Protein AF-A0A2D5CLH0-F1 (afdb_monomer)

Structure (mmCIF, N/CA/C/O backbone):
data_AF-A0A2D5CLH0-F1
#
_entry.id   AF-A0A2D5CLH0-F1
#
loop_
_atom_site.group_PDB
_atom_site.id
_atom_site.type_symbol
_atom_site.label_atom_id
_atom_site.label_alt_id
_atom_site.label_comp_id
_atom_site.label_asym_id
_atom_site.label_entity_id
_atom_site.label_seq_id
_atom_site.pdbx_PDB_ins_code
_atom_site.Cartn_x
_atom_site.Cartn_y
_atom_site.Cartn_z
_atom_site.occupancy
_atom_site.B_iso_or_equiv
_atom_site.auth_seq_id
_atom_site.auth_comp_id
_atom_site.auth_asym_id
_atom_site.auth_atom_id
_atom_site.pdbx_PDB_model_num
ATOM 1 N N . MET A 1 1 ? 5.815 7.788 -60.902 1.00 53.62 1 MET A N 1
ATOM 2 C CA . MET A 1 1 ? 6.935 8.155 -61.792 1.00 53.62 1 MET A CA 1
ATOM 3 C C . MET A 1 1 ? 7.647 9.346 -61.184 1.00 53.62 1 MET A C 1
ATOM 5 O O . MET A 1 1 ? 7.091 10.442 -61.167 1.00 53.62 1 MET A O 1
ATOM 9 N N . GLY A 1 2 ? 8.780 9.084 -60.535 1.00 70.06 2 GLY A N 1
ATOM 10 C CA . GLY A 1 2 ? 9.474 10.037 -59.667 1.00 70.06 2 GLY A CA 1
ATOM 11 C C . GLY A 1 2 ? 10.148 11.169 -60.444 1.00 70.06 2 GLY A C 1
ATOM 12 O O . GLY A 1 2 ? 10.429 11.049 -61.634 1.00 70.06 2 GLY A O 1
ATOM 13 N N . VAL A 1 3 ? 10.444 12.272 -59.755 1.00 68.31 3 VAL A N 1
ATOM 14 C CA . VAL A 1 3 ? 11.124 13.469 -60.297 1.00 68.31 3 VAL A CA 1
ATOM 15 C C . VAL A 1 3 ? 12.431 13.115 -61.037 1.00 68.31 3 VAL A C 1
ATOM 17 O O . VAL A 1 3 ? 12.795 13.771 -62.011 1.00 68.31 3 VAL A O 1
ATOM 20 N N . ILE A 1 4 ? 13.082 12.019 -60.638 1.00 69.50 4 ILE A N 1
ATOM 21 C CA . ILE A 1 4 ? 14.320 11.491 -61.227 1.00 69.50 4 ILE A CA 1
ATOM 22 C C . ILE A 1 4 ? 14.095 10.928 -62.645 1.00 69.50 4 ILE A C 1
ATOM 24 O O . ILE A 1 4 ? 14.881 11.214 -63.546 1.00 69.50 4 ILE A O 1
ATOM 28 N N . GLU A 1 5 ? 12.997 10.205 -62.895 1.00 72.25 5 GLU A N 1
ATOM 29 C CA . GLU A 1 5 ? 12.686 9.670 -64.234 1.00 72.25 5 GLU A CA 1
ATOM 30 C C . GLU A 1 5 ? 12.397 10.783 -65.244 1.00 72.25 5 GLU A C 1
ATOM 32 O O . GLU A 1 5 ? 12.840 10.712 -66.391 1.00 72.25 5 GLU A O 1
ATOM 37 N N . ARG A 1 6 ? 11.716 11.858 -64.817 1.00 74.44 6 ARG A N 1
ATOM 38 C CA . ARG A 1 6 ? 11.482 13.035 -65.673 1.00 74.44 6 ARG A CA 1
ATOM 39 C C . ARG A 1 6 ? 12.779 13.751 -66.042 1.00 74.44 6 ARG A C 1
ATOM 41 O O . ARG A 1 6 ? 12.891 14.241 -67.162 1.00 74.44 6 ARG A O 1
ATOM 48 N N . PHE A 1 7 ? 13.758 13.784 -65.140 1.00 78.38 7 PHE A N 1
ATOM 49 C CA . PHE A 1 7 ? 15.048 14.423 -65.395 1.00 78.38 7 PHE A CA 1
ATOM 50 C C . PHE A 1 7 ? 15.901 13.623 -66.391 1.00 78.38 7 PHE A C 1
ATOM 52 O O . PHE A 1 7 ? 16.530 14.202 -67.277 1.00 78.38 7 PHE A O 1
ATOM 59 N N . ILE A 1 8 ? 15.868 12.289 -66.301 1.00 77.25 8 ILE A N 1
ATOM 60 C CA . ILE A 1 8 ? 16.555 11.401 -67.250 1.00 77.25 8 ILE A CA 1
ATOM 61 C C . ILE A 1 8 ? 15.923 11.520 -68.640 1.00 77.25 8 ILE A C 1
ATOM 63 O O . ILE A 1 8 ? 16.643 11.711 -69.621 1.00 77.25 8 ILE A O 1
ATOM 67 N N . LEU A 1 9 ? 14.589 11.503 -68.731 1.00 76.31 9 LEU A N 1
ATOM 68 C CA . LEU A 1 9 ? 13.887 11.641 -70.008 1.00 76.31 9 LEU A CA 1
ATOM 69 C C . LEU A 1 9 ? 14.153 13.011 -70.659 1.00 76.31 9 LEU A C 1
ATOM 71 O O . LEU A 1 9 ? 14.419 13.082 -71.857 1.00 76.31 9 LEU A O 1
ATOM 75 N N . PHE A 1 10 ? 14.174 14.092 -69.870 1.00 78.25 10 PHE A N 1
ATOM 76 C CA . PHE A 1 10 ? 14.499 15.434 -70.362 1.00 78.25 10 PHE A CA 1
ATOM 77 C C . PHE A 1 10 ? 15.944 15.530 -70.870 1.00 78.25 10 PHE A C 1
ATOM 79 O O . PHE A 1 10 ? 16.191 16.115 -71.923 1.00 78.25 10 PHE A O 1
ATOM 86 N N . LYS A 1 11 ? 16.899 14.897 -70.178 1.00 77.38 11 LYS A N 1
ATOM 87 C CA . LYS A 1 11 ? 18.310 14.875 -70.587 1.00 77.38 11 LYS A CA 1
ATOM 88 C C . LYS A 1 11 ? 18.525 14.082 -71.881 1.00 77.38 11 LYS A C 1
ATOM 90 O O . LYS A 1 11 ? 19.329 14.499 -72.709 1.00 77.38 11 LYS A O 1
ATOM 95 N N . VAL A 1 12 ? 17.786 12.987 -72.085 1.00 77.25 12 VAL A N 1
ATOM 96 C CA . VAL A 1 12 ? 17.824 12.194 -73.329 1.00 77.25 12 VAL A CA 1
ATOM 97 C C . VAL A 1 12 ? 17.207 12.969 -74.496 1.00 77.25 12 VAL A C 1
ATOM 99 O O . VAL A 1 12 ? 17.811 13.033 -75.564 1.00 77.25 12 VAL A O 1
ATOM 102 N N . ILE A 1 13 ? 16.060 13.624 -74.287 1.00 77.38 13 ILE A N 1
ATOM 103 C CA . ILE A 1 13 ? 15.401 14.444 -75.317 1.00 77.38 13 ILE A CA 1
ATOM 104 C C . ILE A 1 13 ? 16.272 15.652 -75.696 1.00 77.38 13 ILE A C 1
ATOM 106 O O . ILE A 1 13 ? 16.441 15.938 -76.880 1.00 77.38 13 ILE A O 1
ATOM 110 N N . TYR A 1 14 ? 16.890 16.319 -74.717 1.00 72.94 14 TYR A N 1
ATOM 111 C CA . TYR A 1 14 ? 17.793 17.447 -74.955 1.00 72.94 14 TYR A CA 1
ATOM 112 C C . TYR A 1 14 ? 19.042 17.036 -75.751 1.00 72.94 14 TYR A C 1
ATOM 114 O O . TYR A 1 14 ? 19.443 17.735 -76.676 1.00 72.94 14 TYR A O 1
ATOM 122 N N . ASN A 1 15 ? 19.627 15.870 -75.455 1.00 66.19 15 ASN A N 1
ATOM 123 C CA . ASN A 1 15 ? 20.801 15.372 -76.180 1.00 66.19 15 ASN A CA 1
ATOM 124 C C . ASN A 1 15 ? 20.456 14.939 -77.620 1.00 66.19 15 ASN A C 1
ATOM 126 O O . ASN A 1 15 ? 21.248 15.134 -78.539 1.00 66.19 15 ASN A O 1
ATOM 130 N N . LEU A 1 16 ? 19.240 14.423 -77.840 1.00 64.56 16 LEU A N 1
ATOM 131 C CA . LEU A 1 16 ? 18.753 14.071 -79.176 1.00 64.56 16 LEU A CA 1
ATOM 132 C C . LEU A 1 16 ? 18.436 15.313 -80.033 1.00 64.56 16 LEU A C 1
ATOM 134 O O . LEU A 1 16 ? 18.627 15.279 -81.246 1.00 64.56 16 LEU A O 1
ATOM 138 N N . ALA A 1 17 ? 18.008 16.416 -79.406 1.00 63.41 17 ALA A N 1
ATOM 139 C CA . ALA A 1 17 ? 17.702 17.686 -80.069 1.00 63.41 17 ALA A CA 1
ATOM 140 C C . ALA A 1 17 ? 18.946 18.525 -80.434 1.00 63.41 17 ALA A C 1
ATOM 142 O O . ALA A 1 17 ? 18.854 19.405 -81.286 1.00 63.41 17 ALA A O 1
ATOM 143 N N . MET A 1 18 ? 20.110 18.255 -79.826 1.00 53.50 18 MET A N 1
ATOM 144 C CA . MET A 1 18 ? 21.340 19.046 -80.004 1.00 53.50 18 MET A CA 1
ATOM 145 C C . MET A 1 18 ? 22.388 18.407 -80.925 1.00 53.50 18 MET A C 1
ATOM 147 O O . MET A 1 18 ? 23.536 18.845 -80.948 1.00 53.50 18 MET A O 1
ATOM 151 N N . ARG A 1 19 ? 22.023 17.387 -81.710 1.00 53.00 19 ARG A N 1
ATOM 152 C CA . ARG A 1 19 ? 22.907 16.823 -82.739 1.00 53.00 19 ARG A CA 1
ATOM 153 C C . ARG A 1 19 ? 22.923 17.769 -83.953 1.00 53.00 19 ARG A C 1
ATOM 155 O O . ARG A 1 19 ? 21.904 17.850 -84.639 1.00 53.00 19 ARG A O 1
ATOM 162 N N . PRO A 1 20 ? 24.022 18.486 -84.261 1.00 46.38 20 PRO A N 1
ATOM 163 C CA . PRO A 1 20 ? 24.072 19.301 -85.465 1.00 46.38 20 PRO A CA 1
ATOM 164 C C . PRO A 1 20 ? 23.980 18.391 -86.695 1.00 46.38 20 PRO A C 1
ATOM 166 O O . PRO A 1 20 ? 24.844 17.552 -86.956 1.00 46.38 20 PRO A O 1
ATOM 169 N N . ALA A 1 21 ? 22.884 18.555 -87.431 1.00 45.69 21 ALA A N 1
ATOM 170 C CA . ALA A 1 21 ? 22.641 17.951 -88.725 1.00 45.69 21 ALA A CA 1
ATOM 171 C C . ALA A 1 21 ? 23.662 18.481 -89.740 1.00 45.69 21 ALA A C 1
ATOM 173 O O . ALA A 1 21 ? 23.466 19.539 -90.334 1.00 45.69 21 ALA A O 1
ATOM 174 N N . ASN A 1 22 ? 24.748 17.741 -89.962 1.00 40.53 22 ASN A N 1
ATOM 175 C CA . ASN A 1 22 ? 25.657 18.022 -91.067 1.00 40.53 22 ASN A CA 1
ATOM 176 C C . ASN A 1 22 ? 25.067 17.399 -92.343 1.00 40.53 22 ASN A C 1
ATOM 178 O O . ASN A 1 22 ? 25.352 16.253 -92.691 1.00 40.53 22 ASN A O 1
ATOM 182 N N . ARG A 1 23 ? 24.158 18.136 -92.998 1.00 43.28 23 ARG A N 1
ATOM 183 C CA . ARG A 1 23 ? 23.635 17.791 -94.327 1.00 43.28 23 ARG A CA 1
ATOM 184 C C . ARG A 1 23 ? 24.775 17.876 -95.338 1.00 43.28 23 ARG A C 1
ATOM 186 O O . ARG A 1 23 ? 25.312 18.948 -95.584 1.00 43.28 23 ARG A O 1
ATOM 193 N N . HIS A 1 24 ? 25.114 16.743 -95.934 1.00 42.66 24 HIS A N 1
ATOM 194 C CA . HIS A 1 24 ? 25.712 16.711 -97.262 1.00 42.66 24 HIS A CA 1
ATOM 195 C C . HIS A 1 24 ? 24.600 16.756 -98.317 1.00 42.66 24 HIS A C 1
ATOM 197 O O . HIS A 1 24 ? 23.593 16.062 -98.180 1.00 42.66 24 HIS A O 1
ATOM 203 N N . GLY A 1 25 ? 24.823 17.557 -99.361 1.00 35.62 25 GLY A N 1
ATOM 204 C CA . GLY A 1 25 ? 23.980 17.700 -100.551 1.00 35.62 25 GLY A CA 1
ATOM 205 C C . GLY A 1 25 ? 23.635 19.173 -100.809 1.00 35.62 25 GLY A C 1
ATOM 206 O O . GLY A 1 25 ? 23.311 19.881 -99.865 1.00 35.62 25 GLY A O 1
ATOM 207 N N . VAL A 1 26 ? 23.676 19.728 -102.018 1.00 36.25 26 VAL A N 1
ATOM 208 C CA . VAL A 1 26 ? 23.878 19.212 -103.381 1.00 36.25 26 VAL A CA 1
ATOM 209 C C . VAL A 1 26 ? 24.363 20.399 -104.237 1.00 36.25 26 VAL A C 1
ATOM 211 O O . VAL A 1 26 ? 24.122 21.549 -103.890 1.00 36.25 26 VAL A O 1
ATOM 214 N N . ALA A 1 27 ? 25.074 20.067 -105.310 1.00 38.50 27 ALA A N 1
ATOM 215 C CA . ALA A 1 27 ? 25.544 20.881 -106.427 1.00 38.50 27 ALA A CA 1
ATOM 216 C C . ALA A 1 27 ? 24.701 22.106 -106.837 1.00 38.50 27 ALA A C 1
ATOM 218 O O . ALA A 1 27 ? 23.507 21.966 -107.086 1.00 38.50 27 ALA A O 1
ATOM 219 N N . ASP A 1 28 ? 25.393 23.220 -107.096 1.00 33.94 28 ASP A N 1
ATOM 220 C CA . ASP A 1 28 ? 25.062 24.119 -108.205 1.00 33.94 28 ASP A CA 1
ATOM 221 C C . ASP A 1 28 ? 26.048 23.824 -109.344 1.00 33.94 28 ASP A C 1
ATOM 223 O O . ASP A 1 28 ? 27.261 24.014 -109.228 1.00 33.94 28 ASP A O 1
ATOM 227 N N . PHE A 1 29 ? 25.511 23.240 -110.414 1.00 40.84 29 PHE A N 1
ATOM 228 C CA . PHE A 1 29 ? 26.197 22.958 -111.669 1.00 40.84 29 PHE A CA 1
ATOM 229 C C . PHE A 1 29 ? 25.900 24.134 -112.608 1.00 40.84 29 PHE A C 1
ATOM 231 O O . PHE A 1 29 ? 24.914 24.101 -113.339 1.00 40.84 29 PHE A O 1
ATOM 238 N N . ASP A 1 30 ? 26.745 25.163 -112.598 1.00 39.31 30 ASP A N 1
ATOM 239 C CA . ASP A 1 30 ? 26.780 26.134 -113.694 1.00 39.31 30 ASP A CA 1
ATOM 240 C C . ASP A 1 30 ? 27.748 25.614 -114.761 1.00 39.31 30 ASP A C 1
ATOM 242 O O . ASP A 1 30 ? 28.969 25.747 -114.670 1.00 39.31 30 ASP A O 1
ATOM 246 N N . LEU A 1 31 ? 27.180 24.957 -115.774 1.00 41.50 31 LEU A N 1
ATOM 247 C CA . LEU A 1 31 ? 27.847 24.755 -117.055 1.00 41.50 31 LEU A CA 1
ATOM 248 C C . LEU A 1 31 ? 27.709 26.055 -117.851 1.00 41.50 31 LEU A C 1
ATOM 250 O O . LEU A 1 31 ? 26.713 26.226 -118.557 1.00 41.50 31 LEU A O 1
ATOM 254 N N . ASP A 1 32 ? 28.710 26.935 -117.785 1.00 43.78 32 ASP A N 1
ATOM 255 C CA . ASP A 1 32 ? 28.933 27.891 -118.871 1.00 43.78 32 ASP A CA 1
ATOM 256 C C . ASP A 1 32 ? 30.141 27.485 -119.716 1.00 43.78 32 ASP A C 1
ATOM 258 O O . ASP A 1 32 ? 31.144 26.931 -119.264 1.00 43.78 32 ASP A O 1
ATOM 262 N N . LYS A 1 33 ? 29.920 27.669 -121.005 1.00 49.66 33 LYS A N 1
ATOM 263 C CA . LYS A 1 33 ? 30.577 27.073 -122.149 1.00 49.66 33 LYS A CA 1
ATOM 264 C C . LYS A 1 33 ? 31.914 27.759 -122.369 1.00 49.66 33 LYS A C 1
ATOM 266 O O . LYS A 1 33 ? 31.977 28.980 -122.342 1.00 49.66 33 LYS A O 1
ATOM 271 N N . ASN A 1 34 ? 32.951 26.971 -122.632 1.00 39.34 34 ASN A N 1
ATOM 272 C CA . ASN A 1 34 ? 33.880 27.100 -123.763 1.00 39.34 34 ASN A CA 1
ATOM 273 C C . ASN A 1 34 ? 35.068 26.171 -123.495 1.00 39.34 34 ASN A C 1
ATOM 275 O O . ASN A 1 34 ? 35.710 26.249 -122.451 1.00 39.34 34 ASN A O 1
ATOM 279 N N . GLY A 1 35 ? 35.293 25.228 -124.410 1.00 45.66 35 GLY A N 1
ATOM 280 C CA . GLY A 1 35 ? 36.373 24.259 -124.291 1.00 45.66 35 GLY A CA 1
ATOM 281 C C . GLY A 1 35 ? 37.740 24.926 -124.379 1.00 45.66 35 GLY A C 1
ATOM 282 O O . GLY A 1 35 ? 37.920 25.813 -125.201 1.00 45.66 35 GLY A O 1
ATOM 283 N N . ASP A 1 36 ? 38.659 24.479 -123.524 1.00 37.88 36 ASP A N 1
ATOM 284 C CA . ASP A 1 36 ? 40.046 24.138 -123.854 1.00 37.88 36 ASP A CA 1
ATOM 285 C C . ASP A 1 36 ? 40.673 23.398 -122.654 1.00 37.88 36 ASP A C 1
ATOM 287 O O . ASP A 1 36 ? 40.380 23.689 -121.494 1.00 37.88 36 ASP A O 1
ATOM 291 N N . GLY A 1 37 ? 41.441 22.341 -122.933 1.00 41.56 37 GLY A N 1
ATOM 292 C CA . GLY A 1 37 ? 41.922 21.375 -121.939 1.00 41.56 37 GLY A CA 1
ATOM 293 C C . GLY A 1 37 ? 43.046 21.876 -121.024 1.00 41.56 37 GLY A C 1
ATOM 294 O O . GLY A 1 37 ? 43.624 22.916 -121.287 1.00 41.56 37 GLY A O 1
ATOM 295 N N . TYR A 1 38 ? 43.335 21.115 -119.954 1.00 46.62 38 TYR A N 1
ATOM 296 C CA . TYR A 1 38 ? 44.660 20.643 -119.477 1.00 46.62 38 TYR A CA 1
ATOM 297 C C . TYR A 1 38 ? 44.512 19.873 -118.123 1.00 46.62 38 TYR A C 1
ATOM 299 O O . TYR A 1 38 ? 43.516 20.056 -117.423 1.00 46.62 38 TYR A O 1
ATOM 307 N N . PRO A 1 39 ? 45.437 18.951 -117.764 1.00 50.97 39 PRO A N 1
ATOM 308 C CA . PRO A 1 39 ? 45.211 17.832 -116.829 1.00 50.97 39 PRO A CA 1
ATOM 309 C C . PRO A 1 39 ? 45.561 18.092 -115.336 1.00 50.97 39 PRO A C 1
ATOM 311 O O . PRO A 1 39 ? 46.496 18.816 -115.024 1.00 50.97 39 PRO A O 1
ATOM 314 N N . MET A 1 40 ? 44.798 17.440 -114.438 1.00 47.94 40 MET A N 1
ATOM 315 C CA . MET A 1 40 ? 44.985 17.061 -113.005 1.00 47.94 40 MET A CA 1
ATOM 316 C C . MET A 1 40 ? 46.122 17.671 -112.141 1.00 47.94 40 MET A C 1
ATOM 318 O O . MET A 1 40 ? 47.296 17.410 -112.392 1.00 47.94 40 MET A O 1
ATOM 322 N N . PRO A 1 41 ? 45.764 18.276 -110.979 1.00 57.50 41 PRO A N 1
ATOM 323 C CA . PRO A 1 41 ? 46.490 18.032 -109.715 1.00 57.50 41 PRO A CA 1
ATOM 324 C C . PRO A 1 41 ? 45.596 18.006 -108.445 1.00 57.50 41 PRO A C 1
ATOM 326 O O . PRO A 1 41 ? 45.996 18.474 -107.381 1.00 57.50 41 PRO A O 1
ATOM 329 N N . GLN A 1 42 ? 44.353 17.519 -108.517 1.00 60.50 42 GLN A N 1
ATOM 330 C CA . GLN A 1 42 ? 43.426 17.592 -107.369 1.00 60.50 42 GLN A CA 1
ATOM 331 C C . GLN A 1 42 ? 43.500 16.383 -106.421 1.00 60.50 42 GLN A C 1
ATOM 333 O O . GLN A 1 42 ? 43.324 16.556 -105.215 1.00 60.50 42 GLN A O 1
ATOM 338 N N . ILE A 1 43 ? 43.822 15.187 -106.929 1.00 64.44 43 ILE A N 1
ATOM 339 C CA . ILE A 1 43 ? 43.841 13.956 -106.120 1.00 64.44 43 ILE A CA 1
ATOM 340 C C . ILE A 1 43 ? 44.983 13.980 -105.095 1.00 64.44 43 ILE A C 1
ATOM 342 O O . ILE A 1 43 ? 44.718 13.840 -103.902 1.00 64.44 43 ILE A O 1
ATOM 346 N N . ASP A 1 44 ? 46.214 14.290 -105.504 1.00 71.06 44 ASP A N 1
ATOM 347 C CA . ASP A 1 44 ? 47.378 14.314 -104.599 1.00 71.06 44 ASP A CA 1
ATOM 348 C C . ASP A 1 44 ? 47.237 15.355 -103.475 1.00 71.06 44 ASP A C 1
ATOM 350 O O . ASP A 1 44 ? 47.684 15.161 -102.341 1.00 71.06 44 ASP A O 1
ATOM 354 N N . VAL A 1 45 ? 46.581 16.480 -103.777 1.00 73.50 45 VAL A N 1
ATOM 355 C CA . VAL A 1 45 ? 46.286 17.532 -102.798 1.00 73.50 45 VAL A CA 1
ATOM 356 C C . VAL A 1 45 ? 45.216 17.063 -101.816 1.00 73.50 45 VAL A C 1
ATOM 358 O O . VAL A 1 45 ? 45.343 17.314 -100.615 1.00 73.50 45 VAL A O 1
ATOM 361 N N . THR A 1 46 ? 44.174 16.370 -102.285 1.00 77.50 46 THR A N 1
ATOM 362 C CA . THR A 1 46 ? 43.174 15.775 -101.388 1.00 77.50 46 THR A CA 1
ATOM 363 C C . THR A 1 46 ? 43.762 14.666 -100.532 1.00 77.50 46 THR A C 1
ATOM 365 O O . THR A 1 46 ? 43.490 14.644 -99.336 1.00 77.50 46 THR A O 1
ATOM 368 N N . GLU A 1 47 ? 44.630 13.823 -101.086 1.00 79.94 47 GLU A N 1
ATOM 369 C CA . GLU A 1 47 ? 45.287 12.747 -100.355 1.00 79.94 47 GLU A CA 1
ATOM 370 C C . GLU A 1 47 ? 46.171 13.320 -99.250 1.00 79.94 47 GLU A C 1
ATOM 372 O O . GLU A 1 47 ? 45.929 13.023 -98.086 1.00 79.94 47 GLU A O 1
ATOM 377 N N . ARG A 1 48 ? 47.065 14.274 -99.558 1.00 81.56 48 ARG A N 1
ATOM 378 C CA . ARG A 1 48 ? 47.879 14.966 -98.537 1.00 81.56 48 ARG A CA 1
ATOM 379 C C . ARG A 1 48 ? 47.038 15.648 -97.459 1.00 81.56 48 ARG A C 1
ATOM 381 O O . ARG A 1 48 ? 47.417 15.642 -96.285 1.00 81.56 48 ARG A O 1
ATOM 388 N N . ARG A 1 49 ? 45.900 16.248 -97.826 1.00 79.81 49 ARG A N 1
ATOM 389 C CA . ARG A 1 49 ? 44.972 16.867 -96.863 1.00 79.81 49 ARG A CA 1
ATOM 390 C C . ARG A 1 49 ? 44.279 15.824 -95.993 1.00 79.81 49 ARG A C 1
ATOM 392 O O . ARG A 1 49 ? 44.118 16.081 -94.804 1.00 79.81 49 ARG A O 1
ATOM 399 N N . ILE A 1 50 ? 43.921 14.667 -96.544 1.00 84.69 50 ILE A N 1
ATOM 400 C CA . ILE A 1 50 ? 43.363 13.540 -95.794 1.00 84.69 50 ILE A CA 1
ATOM 401 C C . ILE A 1 50 ? 44.424 12.962 -94.860 1.00 84.69 50 ILE A C 1
ATOM 403 O O . ILE A 1 50 ? 44.132 12.822 -93.681 1.00 84.69 50 ILE A O 1
ATOM 407 N N . THR A 1 51 ? 45.659 12.725 -95.310 1.00 90.00 51 THR A N 1
ATOM 408 C CA . THR A 1 51 ? 46.744 12.229 -94.445 1.00 90.00 51 THR A CA 1
ATOM 409 C C . THR A 1 51 ? 47.015 13.199 -93.298 1.00 90.00 51 THR A C 1
ATOM 411 O O . THR A 1 51 ? 47.070 12.794 -92.144 1.00 90.00 51 THR A O 1
ATOM 414 N N . THR A 1 52 ? 47.068 14.503 -93.587 1.00 90.19 52 THR A N 1
ATOM 415 C CA . THR A 1 52 ? 47.262 15.539 -92.560 1.00 90.19 52 THR A CA 1
ATOM 416 C C . THR A 1 52 ? 46.071 15.624 -91.599 1.00 90.19 52 THR A C 1
ATOM 418 O O . THR A 1 52 ? 46.251 15.814 -90.396 1.00 90.19 52 THR A O 1
ATOM 421 N N . ALA A 1 53 ? 44.840 15.491 -92.102 1.00 85.81 53 ALA A N 1
ATOM 422 C CA . ALA A 1 53 ? 43.640 15.466 -91.270 1.00 85.81 53 ALA A CA 1
ATOM 423 C C . ALA A 1 53 ? 43.587 14.204 -90.397 1.00 85.81 53 ALA A C 1
ATOM 425 O O . ALA A 1 53 ? 43.263 14.306 -89.218 1.00 85.81 53 ALA A O 1
ATOM 426 N N . LEU A 1 54 ? 43.962 13.046 -90.940 1.00 87.38 54 LEU A N 1
ATOM 427 C CA . LEU A 1 54 ? 44.040 11.776 -90.226 1.00 87.38 54 LEU A CA 1
ATOM 428 C C . LEU A 1 54 ? 45.134 11.797 -89.159 1.00 87.38 54 LEU A C 1
ATOM 430 O O . LEU A 1 54 ? 44.861 11.392 -88.037 1.00 87.38 54 LEU A O 1
ATOM 434 N N . ASP A 1 55 ? 46.317 12.342 -89.444 1.00 87.62 55 ASP A N 1
ATOM 435 C CA . ASP A 1 55 ? 47.377 12.512 -88.443 1.00 87.62 55 ASP A CA 1
ATOM 436 C C . ASP A 1 55 ? 46.965 13.493 -87.342 1.00 87.62 55 ASP A C 1
ATOM 438 O O . ASP A 1 55 ? 47.274 13.288 -86.168 1.00 87.62 55 ASP A O 1
ATOM 442 N N . ARG A 1 56 ? 46.211 14.545 -87.683 1.00 83.12 56 ARG A N 1
ATOM 443 C CA . ARG A 1 56 ? 45.655 15.478 -86.696 1.00 83.12 56 ARG A CA 1
ATOM 444 C C . ARG A 1 56 ? 44.581 14.818 -85.835 1.00 83.12 56 ARG A C 1
ATOM 446 O O . ARG A 1 56 ? 44.592 15.031 -84.630 1.00 83.12 56 ARG A O 1
ATOM 453 N N . ILE A 1 57 ? 43.701 14.005 -86.423 1.00 82.50 57 ILE A N 1
ATOM 454 C CA . ILE A 1 57 ? 42.688 13.221 -85.700 1.00 82.50 57 ILE A CA 1
ATOM 455 C C . ILE A 1 57 ? 43.368 12.190 -84.804 1.00 82.50 57 ILE A C 1
ATOM 457 O O . ILE A 1 57 ? 43.050 12.118 -83.624 1.00 82.50 57 ILE A O 1
ATOM 461 N N . ARG A 1 58 ? 44.357 11.458 -85.320 1.00 80.50 58 ARG A N 1
ATOM 462 C CA . ARG A 1 58 ? 45.161 10.502 -84.556 1.00 80.50 58 ARG A CA 1
ATOM 463 C C . ARG A 1 58 ? 45.839 11.179 -83.370 1.00 80.50 58 ARG A C 1
ATOM 465 O O . ARG A 1 58 ? 45.692 10.719 -82.246 1.00 80.50 58 ARG A O 1
ATOM 472 N N . LYS A 1 59 ? 46.492 12.323 -83.593 1.00 79.62 59 LYS A N 1
ATOM 473 C CA . LYS A 1 59 ? 47.142 13.108 -82.536 1.00 79.62 59 LYS A CA 1
ATOM 474 C C . LYS A 1 59 ? 46.144 13.733 -81.558 1.00 79.62 59 LYS A C 1
ATOM 476 O O . LYS A 1 59 ? 46.504 13.952 -80.408 1.00 79.62 59 LYS A O 1
ATOM 481 N N . SER A 1 60 ? 44.919 14.034 -81.992 1.00 72.69 60 SER A N 1
ATOM 482 C CA . SER A 1 60 ? 43.824 14.483 -81.126 1.00 72.69 60 SER A CA 1
ATOM 483 C C . SER A 1 60 ? 43.276 13.347 -80.262 1.00 72.69 60 SER A C 1
ATOM 485 O O . SER A 1 60 ? 43.107 13.564 -79.072 1.00 72.69 60 SER A O 1
ATOM 487 N N . ILE A 1 61 ? 43.093 12.143 -80.815 1.00 73.12 61 ILE A N 1
ATOM 488 C CA . ILE A 1 61 ? 42.674 10.937 -80.080 1.00 73.12 61 ILE A CA 1
ATOM 489 C C . ILE A 1 61 ? 43.759 10.505 -79.083 1.00 73.12 61 ILE A C 1
ATOM 491 O O . ILE A 1 61 ? 43.451 10.169 -77.947 1.00 73.12 61 ILE A O 1
ATOM 495 N N . GLU A 1 62 ? 45.036 10.568 -79.470 1.00 71.69 62 GLU A N 1
ATOM 496 C CA . GLU A 1 62 ? 46.173 10.281 -78.581 1.00 71.69 62 GLU A CA 1
ATOM 497 C C . GLU A 1 62 ? 46.364 11.361 -77.495 1.00 71.69 62 GLU A C 1
ATOM 499 O O . GLU A 1 62 ? 46.898 11.068 -76.427 1.00 71.69 62 GLU A O 1
ATOM 504 N N . ARG A 1 63 ? 45.941 12.613 -77.745 1.00 64.94 63 ARG A N 1
ATOM 505 C CA . ARG A 1 63 ? 45.995 13.717 -76.765 1.00 64.94 63 ARG A CA 1
ATOM 506 C C . ARG A 1 63 ? 44.800 13.782 -75.832 1.00 64.94 63 ARG A C 1
ATOM 508 O O . ARG A 1 63 ? 44.904 14.480 -74.829 1.00 64.94 63 ARG A O 1
ATOM 515 N N . GLU A 1 64 ? 43.682 13.146 -76.158 1.00 57.53 64 GLU A N 1
ATOM 516 C CA . GLU A 1 64 ? 42.494 13.164 -75.316 1.00 57.53 64 GLU A CA 1
ATOM 517 C C . GLU A 1 64 ? 42.734 12.201 -74.140 1.00 57.53 64 GLU A C 1
ATOM 519 O O . GLU A 1 64 ? 42.765 10.984 -74.334 1.00 57.53 64 GLU A O 1
ATOM 524 N N . PRO A 1 65 ? 42.926 12.692 -72.899 1.00 58.16 65 PRO A N 1
ATOM 525 C CA . PRO A 1 65 ? 43.232 11.854 -71.743 1.00 58.16 65 PRO A CA 1
ATOM 526 C C . PRO A 1 65 ? 41.972 11.122 -71.248 1.00 58.16 65 PRO A C 1
ATOM 528 O O . PRO A 1 65 ? 41.798 10.922 -70.050 1.00 58.16 65 PRO A O 1
ATOM 531 N N . VAL A 1 66 ? 41.068 10.724 -72.151 1.00 59.34 66 VAL A N 1
ATOM 532 C CA . VAL A 1 66 ? 39.814 10.011 -71.863 1.00 59.34 66 VAL A CA 1
ATOM 533 C C . VAL A 1 66 ? 40.049 8.789 -70.964 1.00 59.34 66 VAL A C 1
ATOM 535 O O . VAL A 1 66 ? 39.291 8.636 -70.007 1.00 59.34 66 VAL A O 1
ATOM 538 N N . PRO A 1 67 ? 41.113 7.974 -71.141 1.00 62.03 67 PRO A N 1
ATOM 539 C CA . PRO A 1 67 ? 41.403 6.875 -70.219 1.00 62.03 67 PRO A CA 1
ATOM 540 C C . PRO A 1 67 ? 41.824 7.364 -68.826 1.00 62.03 67 PRO A C 1
ATOM 542 O O . PRO A 1 67 ? 41.461 6.765 -67.822 1.00 62.03 67 PRO A O 1
ATOM 545 N N . GLN A 1 68 ? 42.569 8.469 -68.740 1.00 64.19 68 GLN A N 1
ATOM 546 C CA . GLN A 1 68 ? 43.079 9.010 -67.475 1.00 64.19 68 GLN A CA 1
ATOM 547 C C . GLN A 1 68 ? 41.989 9.741 -66.679 1.00 64.19 68 GLN A C 1
ATOM 549 O O . GLN A 1 68 ? 41.917 9.573 -65.466 1.00 64.19 68 GLN A O 1
ATOM 554 N N . MET A 1 69 ? 41.103 10.493 -67.341 1.00 66.31 69 MET A N 1
ATOM 555 C CA . MET A 1 69 ? 39.942 11.126 -66.705 1.00 66.31 69 MET A CA 1
ATOM 556 C C . MET A 1 69 ? 38.899 10.091 -66.272 1.00 66.31 69 MET A C 1
ATOM 558 O O . MET A 1 69 ? 38.372 10.197 -65.169 1.00 66.31 69 MET A O 1
ATOM 562 N N . ALA A 1 70 ? 38.631 9.064 -67.089 1.00 71.50 70 ALA A N 1
ATOM 563 C CA . ALA A 1 70 ? 37.747 7.964 -66.701 1.00 71.50 70 ALA A CA 1
ATOM 564 C C . ALA A 1 70 ? 38.303 7.183 -65.497 1.00 71.50 70 ALA A C 1
ATOM 566 O O . ALA A 1 70 ? 37.555 6.892 -64.567 1.00 71.50 70 ALA A O 1
ATOM 567 N N . ASN A 1 71 ? 39.615 6.926 -65.464 1.00 74.25 71 ASN A N 1
ATOM 568 C CA . ASN A 1 71 ? 40.271 6.285 -64.322 1.00 74.25 71 ASN A CA 1
ATOM 569 C C . ASN A 1 71 ? 40.269 7.174 -63.067 1.00 7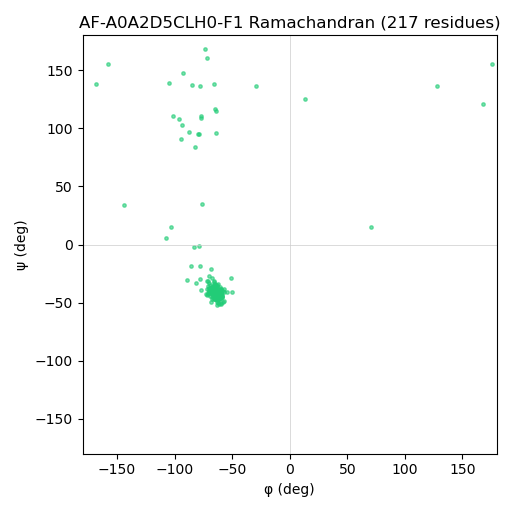4.25 71 ASN A C 1
ATOM 571 O O . ASN A 1 71 ? 40.058 6.666 -61.970 1.00 74.25 71 ASN A O 1
ATOM 575 N N . ALA A 1 72 ? 40.454 8.491 -63.209 1.00 77.31 72 ALA A N 1
ATOM 576 C CA . ALA A 1 72 ? 40.382 9.427 -62.086 1.00 77.31 72 ALA A CA 1
ATOM 577 C C . ALA A 1 72 ? 38.971 9.486 -61.475 1.00 77.31 72 ALA A C 1
ATOM 579 O O . ALA A 1 72 ? 38.827 9.420 -60.256 1.00 77.31 72 ALA A O 1
ATOM 580 N N . VAL A 1 73 ? 37.928 9.534 -62.311 1.00 82.50 73 VAL A N 1
ATOM 581 C CA . VAL A 1 73 ? 36.529 9.496 -61.855 1.00 82.50 73 VAL A CA 1
ATOM 582 C C . VAL A 1 73 ? 36.184 8.143 -61.229 1.00 82.50 73 VAL A C 1
ATOM 584 O O . VAL A 1 73 ? 35.513 8.114 -60.202 1.00 82.50 73 VAL A O 1
ATOM 587 N N . ALA A 1 74 ? 36.655 7.030 -61.802 1.00 82.19 74 ALA A N 1
ATOM 588 C CA . ALA A 1 74 ? 36.455 5.698 -61.231 1.00 82.19 74 ALA A CA 1
ATOM 589 C C . ALA A 1 74 ? 37.102 5.571 -59.843 1.00 82.19 74 ALA A C 1
ATOM 591 O O . ALA A 1 74 ? 36.444 5.119 -58.910 1.00 82.19 74 ALA A O 1
ATOM 592 N N . HIS A 1 75 ? 38.336 6.055 -59.679 1.00 83.25 75 HIS A N 1
ATOM 593 C CA . HIS A 1 75 ? 39.041 6.047 -58.396 1.00 83.25 75 HIS A CA 1
ATOM 594 C C . HIS A 1 75 ? 38.384 6.981 -57.360 1.00 83.25 75 HIS A C 1
ATOM 596 O O . HIS A 1 75 ? 38.346 6.665 -56.169 1.00 83.25 75 HIS A O 1
ATOM 602 N N . GLU A 1 76 ? 37.841 8.130 -57.777 1.00 88.81 76 GLU A N 1
ATOM 603 C CA . GLU A 1 76 ? 37.074 9.013 -56.888 1.00 88.81 76 GLU A CA 1
ATOM 604 C C . GLU A 1 76 ? 35.758 8.356 -56.440 1.00 88.81 76 GLU A C 1
ATOM 606 O O . GLU A 1 76 ? 35.384 8.451 -55.269 1.00 88.81 76 GLU A O 1
ATOM 611 N N . LEU A 1 77 ? 35.065 7.663 -57.351 1.00 89.56 77 LEU A N 1
ATOM 612 C CA . LEU A 1 77 ? 33.855 6.906 -57.028 1.00 89.56 77 LEU A CA 1
ATOM 613 C C . LEU A 1 77 ? 34.158 5.757 -56.066 1.00 89.56 77 LEU A C 1
ATOM 615 O O . LEU A 1 77 ? 33.434 5.584 -55.093 1.00 89.56 77 LEU A O 1
ATOM 619 N N . GLU A 1 78 ? 35.228 5.004 -56.310 1.00 91.50 78 GLU A N 1
ATOM 620 C CA . GLU A 1 78 ? 35.658 3.891 -55.462 1.00 91.50 78 GLU A CA 1
ATOM 621 C C . GLU A 1 78 ? 36.054 4.373 -54.060 1.00 91.50 78 GLU A C 1
ATOM 623 O O . GLU A 1 78 ? 35.627 3.791 -53.064 1.00 91.50 78 GLU A O 1
ATOM 628 N N . SER A 1 79 ? 36.755 5.508 -53.969 1.00 92.50 79 SER A N 1
ATOM 629 C CA . SER A 1 79 ? 37.058 6.174 -52.696 1.00 92.50 79 SER A CA 1
ATOM 630 C C . SER A 1 79 ? 35.784 6.588 -51.946 1.00 92.50 79 SER A C 1
ATOM 632 O O . SER A 1 79 ? 35.625 6.271 -50.768 1.00 92.50 79 SER A O 1
ATOM 634 N N . LYS A 1 80 ? 34.818 7.216 -52.634 1.00 92.69 80 LYS A N 1
ATOM 635 C CA . LYS A 1 80 ? 33.525 7.592 -52.036 1.00 92.69 80 LYS A CA 1
ATOM 636 C C . LYS A 1 80 ? 32.703 6.383 -51.604 1.00 92.69 80 LYS A C 1
ATOM 638 O O . LYS A 1 80 ? 32.078 6.436 -50.550 1.00 92.69 80 LYS A O 1
ATOM 643 N N . VAL A 1 81 ? 32.683 5.310 -52.393 1.00 94.19 81 VAL A N 1
ATOM 644 C CA . VAL A 1 81 ? 31.982 4.066 -52.045 1.00 94.19 81 VAL A CA 1
ATOM 645 C C . VAL A 1 81 ? 32.613 3.439 -50.807 1.00 94.19 81 VAL A C 1
ATOM 647 O O . VAL A 1 81 ? 31.884 3.113 -49.876 1.00 94.19 81 VAL A O 1
ATOM 650 N N . SER A 1 82 ? 33.943 3.354 -50.753 1.00 94.25 82 SER A N 1
ATOM 651 C CA . SER A 1 82 ? 34.674 2.855 -49.584 1.00 94.25 82 SER A CA 1
ATOM 652 C C . SER A 1 82 ? 34.388 3.699 -48.335 1.00 94.25 82 SER A C 1
ATOM 654 O O . SER A 1 82 ? 34.071 3.168 -47.272 1.00 94.25 82 SER A O 1
ATOM 656 N N . GLN A 1 83 ? 34.373 5.029 -48.471 1.00 94.88 83 GLN A N 1
ATOM 657 C CA . GLN A 1 83 ? 34.055 5.929 -47.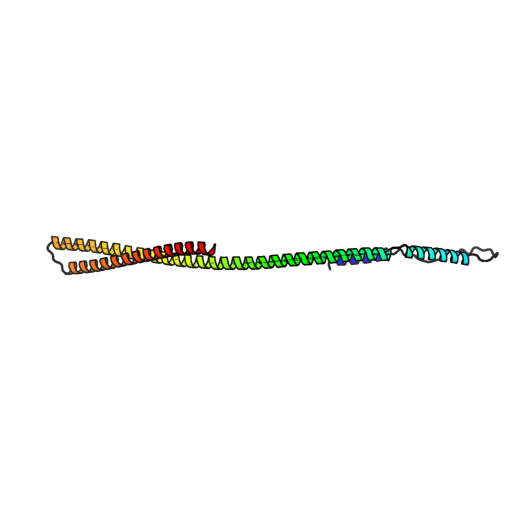363 1.00 94.88 83 GLN A CA 1
ATOM 658 C C . GLN A 1 83 ? 32.596 5.807 -46.896 1.00 94.88 83 GLN A C 1
ATOM 660 O O . GLN A 1 83 ? 32.335 5.767 -45.698 1.00 94.88 83 GLN A O 1
ATOM 665 N N . LEU A 1 84 ? 31.635 5.695 -47.818 1.00 94.69 84 LEU A N 1
ATOM 666 C CA . LEU A 1 84 ? 30.231 5.455 -47.472 1.00 94.69 84 LEU A CA 1
ATOM 667 C C . LEU A 1 84 ? 30.034 4.093 -46.799 1.00 94.69 84 LEU A C 1
ATOM 669 O O . LEU A 1 84 ? 29.226 3.989 -45.882 1.00 94.69 84 LEU A O 1
ATOM 673 N N . GLN A 1 85 ? 30.769 3.065 -47.226 1.00 95.31 85 GLN A N 1
ATOM 674 C CA . GLN A 1 85 ? 30.751 1.751 -46.586 1.00 95.31 85 GLN A CA 1
ATOM 675 C C . GLN A 1 85 ? 31.300 1.813 -45.156 1.00 95.31 85 GLN A C 1
ATOM 677 O O . GLN A 1 85 ? 30.667 1.251 -44.264 1.00 95.31 85 GLN A O 1
ATOM 682 N N . SER A 1 86 ? 32.396 2.546 -44.921 1.00 96.06 86 SER A N 1
ATOM 683 C CA . SER A 1 86 ? 32.928 2.787 -43.568 1.00 96.06 86 SER A CA 1
ATOM 684 C C . SER A 1 86 ? 31.902 3.495 -42.685 1.00 96.06 86 SER A C 1
ATOM 686 O O . SER A 1 86 ? 31.553 2.994 -41.621 1.00 96.06 86 SER A O 1
ATOM 688 N N . ASN A 1 87 ? 31.325 4.599 -43.170 1.00 95.50 87 ASN A N 1
ATOM 689 C CA . ASN A 1 87 ? 30.330 5.366 -42.418 1.00 95.50 87 ASN A CA 1
ATOM 690 C C . ASN A 1 87 ? 29.073 4.537 -42.105 1.00 95.50 87 ASN A C 1
ATOM 692 O O . ASN A 1 87 ? 28.504 4.653 -41.024 1.00 95.50 87 ASN A O 1
ATOM 696 N N . LEU A 1 88 ? 28.621 3.695 -43.043 1.00 95.94 88 LEU A N 1
ATOM 697 C CA . LEU A 1 88 ? 27.496 2.786 -42.810 1.00 95.94 88 LEU A CA 1
ATOM 698 C C . LEU A 1 88 ? 27.836 1.722 -41.767 1.00 95.94 88 LEU A C 1
ATOM 700 O O . LEU A 1 88 ? 26.975 1.359 -40.971 1.00 95.94 88 LEU A O 1
ATOM 704 N N . GLN A 1 89 ? 29.064 1.206 -41.768 1.00 96.19 89 GLN A N 1
ATOM 705 C CA . GLN A 1 89 ? 29.504 0.241 -40.767 1.00 96.19 89 GLN A CA 1
ATOM 706 C C . GLN A 1 89 ? 29.552 0.871 -39.369 1.00 96.19 89 GLN A C 1
ATOM 708 O O . GLN A 1 89 ? 29.052 0.264 -38.425 1.00 96.19 89 GLN A O 1
ATOM 713 N N . GLU A 1 90 ? 30.088 2.086 -39.252 1.00 96.00 90 GLU A N 1
ATOM 714 C CA . GLU A 1 90 ? 30.128 2.857 -38.003 1.00 96.00 90 GLU A CA 1
ATOM 715 C C . GLU A 1 90 ? 28.715 3.162 -37.489 1.00 96.00 90 GLU A C 1
ATOM 717 O O . GLU A 1 90 ? 28.379 2.786 -36.368 1.00 96.00 90 GLU A O 1
ATOM 722 N N . ALA A 1 91 ? 27.838 3.712 -38.336 1.00 94.75 91 ALA A N 1
ATOM 723 C CA . ALA A 1 91 ? 26.457 4.017 -37.959 1.00 94.75 91 ALA A CA 1
ATOM 724 C C . ALA A 1 91 ? 25.660 2.767 -37.540 1.00 94.75 91 ALA A C 1
ATOM 726 O O . ALA A 1 91 ? 24.844 2.820 -36.621 1.00 94.75 91 ALA A O 1
ATOM 727 N N . ASN A 1 92 ? 25.892 1.622 -38.192 1.00 95.44 92 ASN A N 1
ATOM 728 C CA . ASN A 1 92 ? 25.257 0.363 -37.799 1.00 95.44 92 ASN A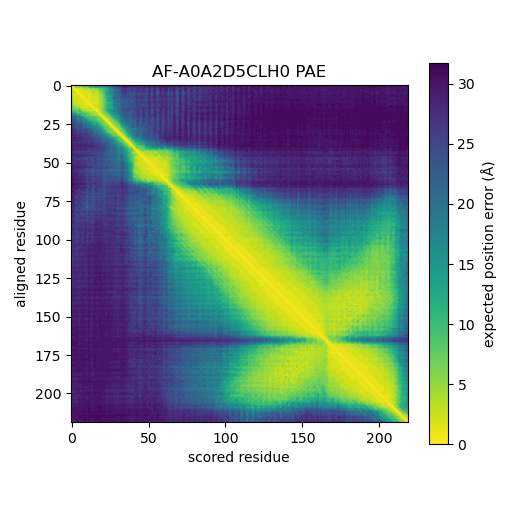 CA 1
ATOM 729 C C . ASN A 1 92 ? 25.781 -0.156 -36.452 1.00 95.44 92 ASN A C 1
ATOM 731 O O . ASN A 1 92 ? 25.014 -0.761 -35.702 1.00 95.44 92 ASN A O 1
ATOM 735 N N . ALA A 1 93 ? 27.064 0.057 -36.146 1.00 96.00 93 ALA A N 1
ATOM 736 C CA . ALA A 1 93 ? 27.640 -0.318 -34.859 1.00 96.00 93 ALA A CA 1
ATOM 737 C C . ALA A 1 93 ? 27.064 0.542 -33.722 1.00 96.00 93 ALA A C 1
ATOM 739 O O . ALA A 1 93 ? 26.626 -0.011 -32.714 1.00 96.00 93 ALA A O 1
ATOM 740 N N . GLU A 1 94 ? 26.974 1.859 -33.922 1.00 95.38 94 GLU A N 1
ATOM 741 C CA . GLU A 1 94 ? 26.343 2.788 -32.974 1.00 95.38 94 GLU A CA 1
ATOM 742 C C . GLU A 1 94 ? 24.868 2.439 -32.747 1.00 95.38 94 GLU A C 1
ATOM 744 O O . GLU A 1 94 ? 24.424 2.308 -31.607 1.00 95.38 94 GLU A O 1
ATOM 749 N N . LEU A 1 95 ? 24.113 2.182 -33.821 1.00 95.94 95 LEU A N 1
ATOM 750 C CA . LEU A 1 95 ? 22.710 1.784 -33.714 1.00 95.94 95 LEU A CA 1
ATOM 751 C C . LEU A 1 95 ? 22.541 0.470 -32.935 1.00 95.94 95 LEU A C 1
ATOM 753 O O . LEU A 1 95 ? 21.601 0.334 -32.152 1.00 95.94 95 LEU A O 1
ATOM 757 N N . ALA A 1 96 ? 23.434 -0.503 -33.132 1.00 95.88 96 ALA A N 1
ATOM 758 C CA . ALA A 1 96 ? 23.404 -1.757 -32.384 1.00 95.88 96 ALA A CA 1
ATOM 759 C C . ALA A 1 96 ? 23.692 -1.541 -30.886 1.00 95.88 96 ALA A C 1
ATOM 761 O O . ALA A 1 96 ? 23.051 -2.167 -30.034 1.00 95.88 96 ALA A O 1
ATOM 762 N N . GLU A 1 97 ? 24.617 -0.639 -30.550 1.00 96.19 97 GLU A N 1
ATOM 763 C CA . GLU A 1 97 ? 24.911 -0.258 -29.168 1.00 96.19 97 GLU A CA 1
ATOM 764 C C . GLU A 1 97 ? 23.725 0.468 -28.516 1.00 96.19 97 GLU A C 1
ATOM 766 O O . GLU A 1 97 ? 23.284 0.091 -27.425 1.00 96.19 97 GLU A O 1
ATOM 771 N N . GLU A 1 98 ? 23.129 1.443 -29.203 1.00 94.31 98 GLU A N 1
ATOM 772 C CA . GLU A 1 98 ? 21.931 2.145 -28.737 1.00 94.31 98 GLU A CA 1
ATOM 773 C C . GLU A 1 98 ? 20.751 1.188 -28.526 1.00 94.31 98 GLU A C 1
ATOM 775 O O . GLU A 1 98 ? 20.059 1.257 -27.511 1.00 94.31 98 GLU A O 1
ATOM 780 N N . GLN A 1 99 ? 20.534 0.238 -29.436 1.00 96.19 99 GLN A N 1
ATOM 781 C CA . GLN A 1 99 ? 19.486 -0.773 -29.273 1.00 96.19 99 GLN A CA 1
ATOM 782 C C . GLN A 1 99 ? 19.741 -1.673 -28.058 1.00 96.19 99 GLN A C 1
ATOM 784 O O . GLN A 1 99 ? 18.808 -1.978 -27.312 1.00 96.19 99 GLN A O 1
ATOM 789 N N . SER A 1 100 ? 20.995 -2.066 -27.821 1.00 96.06 100 SER A N 1
ATOM 790 C CA . SER A 1 100 ? 21.382 -2.853 -26.646 1.00 96.06 100 SER A CA 1
ATOM 791 C C . SER A 1 100 ? 21.151 -2.082 -25.344 1.00 96.06 100 SER A C 1
ATOM 793 O O . SER A 1 100 ? 20.534 -2.602 -24.409 1.00 96.06 100 SER A O 1
ATOM 795 N N . THR A 1 101 ? 21.584 -0.820 -25.282 1.00 95.06 101 THR A N 1
ATOM 796 C CA . THR A 1 101 ? 21.375 0.033 -24.102 1.00 95.06 101 THR A CA 1
ATOM 797 C C . THR A 1 101 ? 19.893 0.301 -23.858 1.00 95.06 101 THR A C 1
ATOM 799 O O . THR A 1 101 ? 19.433 0.201 -22.719 1.00 95.06 101 THR A O 1
ATOM 802 N N . ASN A 1 102 ? 19.111 0.544 -24.912 1.00 95.75 102 ASN A N 1
ATOM 803 C CA . ASN A 1 102 ? 17.669 0.723 -24.804 1.00 95.75 102 ASN A CA 1
ATOM 804 C C . ASN A 1 102 ? 16.986 -0.544 -24.264 1.00 95.75 102 ASN A C 1
ATOM 806 O O . ASN A 1 102 ? 16.252 -0.470 -23.281 1.00 95.75 102 ASN A O 1
ATOM 810 N N . ALA A 1 103 ? 17.324 -1.728 -24.786 1.00 96.62 103 ALA A N 1
ATOM 811 C CA . ALA A 1 103 ? 16.799 -2.992 -24.268 1.00 96.62 103 ALA A CA 1
ATOM 812 C C . ALA A 1 103 ? 17.114 -3.191 -22.769 1.00 96.62 103 ALA A C 1
ATOM 814 O O . ALA A 1 103 ? 16.261 -3.639 -21.997 1.00 96.62 103 ALA A O 1
ATOM 815 N N . GLN A 1 104 ? 18.316 -2.815 -22.318 1.00 96.00 104 GLN A N 1
ATOM 816 C CA . GLN A 1 104 ? 18.681 -2.857 -20.896 1.00 96.00 104 GLN A CA 1
ATOM 817 C C . GLN A 1 104 ? 17.874 -1.855 -20.055 1.00 96.00 104 GLN A C 1
ATOM 819 O O . GLN A 1 104 ? 17.432 -2.186 -18.945 1.00 96.00 104 GLN A O 1
ATOM 824 N N . LEU A 1 105 ? 17.659 -0.640 -20.567 1.00 96.38 105 LEU A N 1
ATOM 825 C CA . LEU A 1 105 ? 16.848 0.384 -19.909 1.00 96.38 105 LEU A CA 1
ATOM 826 C C . LEU A 1 105 ? 15.386 -0.048 -19.802 1.00 96.38 105 LEU A C 1
ATOM 828 O O . LEU A 1 105 ? 14.812 0.049 -18.718 1.00 96.38 105 LEU A O 1
ATOM 832 N N . GLU A 1 106 ? 14.802 -0.603 -20.860 1.00 96.81 106 GLU A N 1
ATOM 833 C CA . GLU A 1 106 ? 13.443 -1.148 -20.848 1.00 96.81 106 GLU A CA 1
ATOM 834 C C . GLU A 1 106 ? 13.292 -2.261 -19.808 1.00 96.81 106 GLU A C 1
ATOM 836 O O . GLU A 1 106 ? 12.346 -2.248 -19.014 1.00 96.81 106 GLU A O 1
ATOM 841 N N . GLN A 1 107 ? 14.258 -3.182 -19.725 1.00 96.44 107 GLN A N 1
ATOM 842 C CA . GLN A 1 107 ? 14.280 -4.211 -18.683 1.00 96.44 107 GLN A CA 1
ATOM 843 C C . GLN A 1 107 ? 14.376 -3.605 -17.278 1.00 96.44 107 GLN A C 1
ATOM 845 O O . GLN A 1 107 ? 13.688 -4.053 -16.356 1.00 96.44 107 GLN A O 1
ATOM 850 N N . ARG A 1 108 ? 15.210 -2.577 -17.081 1.00 96.00 108 ARG A N 1
ATOM 851 C CA . ARG A 1 108 ? 15.328 -1.884 -15.790 1.00 96.00 108 ARG A CA 1
ATOM 852 C C . ARG A 1 108 ? 14.030 -1.174 -15.416 1.00 96.00 108 ARG A C 1
ATOM 854 O O . ARG A 1 108 ? 13.591 -1.312 -14.275 1.00 96.00 108 ARG A O 1
ATOM 861 N N . VAL A 1 109 ? 13.397 -0.475 -16.356 1.00 96.88 109 VAL A N 1
ATOM 862 C CA . VAL A 1 109 ? 12.103 0.191 -16.152 1.00 96.88 109 VAL A CA 1
ATOM 863 C C . VAL A 1 109 ? 11.023 -0.834 -15.834 1.00 96.88 109 VAL A C 1
ATOM 865 O O . VAL A 1 109 ? 10.250 -0.625 -14.902 1.00 96.88 109 VAL A O 1
ATOM 868 N N . ARG A 1 110 ? 10.987 -1.964 -16.544 1.00 96.94 110 ARG A N 1
ATOM 869 C CA . ARG A 1 110 ? 10.039 -3.046 -16.268 1.00 96.94 110 ARG A CA 1
ATOM 870 C C . ARG A 1 110 ? 10.208 -3.593 -14.852 1.00 96.94 110 ARG A C 1
ATOM 872 O O . ARG A 1 110 ? 9.235 -3.615 -14.106 1.00 96.94 110 ARG A O 1
ATOM 879 N N . ARG A 1 111 ? 11.436 -3.936 -14.444 1.00 95.62 111 ARG A N 1
ATOM 880 C CA . ARG A 1 111 ? 11.723 -4.399 -13.073 1.00 95.62 111 ARG A CA 1
ATOM 881 C C . ARG A 1 111 ? 11.343 -3.357 -12.023 1.00 95.62 111 ARG A C 1
ATOM 883 O O . ARG A 1 111 ? 10.803 -3.709 -10.978 1.00 95.62 111 ARG A O 1
ATOM 890 N N . LEU A 1 112 ? 11.613 -2.078 -12.286 1.00 95.31 112 LEU A N 1
ATOM 891 C CA . LEU A 1 112 ? 11.245 -0.999 -11.374 1.00 95.31 112 LEU A CA 1
ATOM 892 C C . LEU A 1 112 ? 9.724 -0.873 -11.242 1.00 95.31 112 LEU A C 1
ATOM 894 O O . LEU A 1 112 ? 9.230 -0.777 -10.123 1.00 95.31 112 LEU A O 1
ATOM 898 N N . ARG A 1 113 ? 8.985 -0.934 -12.356 1.00 94.56 113 ARG A N 1
ATOM 899 C CA . ARG A 1 113 ? 7.516 -0.921 -12.359 1.00 94.56 113 ARG A CA 1
ATOM 900 C C . ARG A 1 113 ? 6.936 -2.122 -11.623 1.00 94.56 113 ARG A C 1
ATOM 902 O O . ARG A 1 113 ? 6.035 -1.944 -10.816 1.00 94.56 113 ARG A O 1
ATOM 909 N N . GLU A 1 114 ? 7.470 -3.320 -11.843 1.00 95.06 114 GLU A N 1
ATOM 910 C CA . GLU A 1 114 ? 7.047 -4.534 -11.133 1.00 95.06 114 GLU A CA 1
ATOM 911 C C . GLU A 1 114 ? 7.278 -4.403 -9.617 1.00 95.06 114 GLU A C 1
ATOM 913 O O . GLU A 1 114 ? 6.379 -4.698 -8.828 1.00 95.06 114 GLU A O 1
ATOM 918 N N . ARG A 1 115 ? 8.438 -3.871 -9.196 1.00 93.12 115 ARG A N 1
ATOM 919 C CA . ARG A 1 115 ? 8.711 -3.568 -7.780 1.00 93.12 115 ARG A CA 1
ATOM 920 C C . ARG A 1 115 ? 7.737 -2.526 -7.230 1.00 93.12 115 ARG A C 1
ATOM 922 O O . ARG A 1 115 ? 7.144 -2.761 -6.184 1.00 93.12 115 ARG A O 1
ATOM 929 N N . GLN A 1 116 ? 7.552 -1.402 -7.923 1.00 93.50 116 GLN A N 1
ATOM 930 C CA 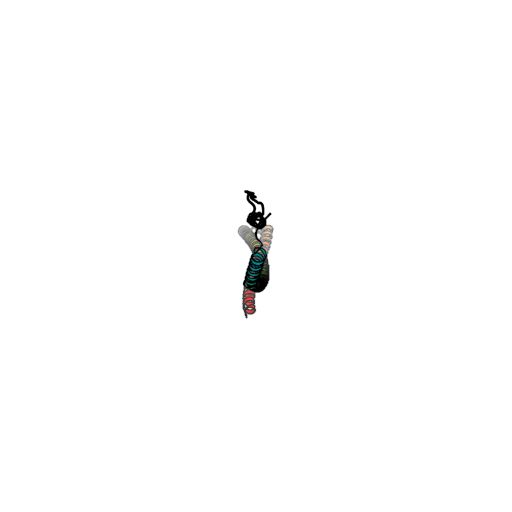. GLN A 1 116 ? 6.645 -0.327 -7.504 1.00 93.50 116 GLN A CA 1
ATOM 931 C C . GLN A 1 116 ? 5.204 -0.820 -7.382 1.00 93.50 116 GLN A C 1
ATOM 933 O O . GLN A 1 116 ? 4.572 -0.575 -6.361 1.00 93.50 116 GLN A O 1
ATOM 938 N N . GLN A 1 117 ? 4.714 -1.576 -8.363 1.00 94.25 117 GLN A N 1
ATOM 939 C CA . GLN A 1 117 ? 3.388 -2.179 -8.306 1.00 94.25 117 GLN A CA 1
ATOM 940 C C . GLN A 1 117 ? 3.271 -3.134 -7.113 1.00 94.25 117 GLN A C 1
ATOM 942 O O . GLN A 1 117 ? 2.272 -3.098 -6.404 1.00 94.25 117 GLN A O 1
ATOM 947 N N . GLY A 1 118 ? 4.298 -3.947 -6.847 1.00 91.88 118 GLY A N 1
ATOM 948 C CA . GLY A 1 118 ? 4.343 -4.816 -5.670 1.00 91.88 118 GLY A CA 1
ATOM 949 C C . GLY A 1 118 ? 4.348 -4.054 -4.339 1.00 91.88 118 GLY A C 1
ATOM 950 O O . GLY A 1 118 ? 3.749 -4.513 -3.371 1.00 91.88 118 GLY A O 1
ATOM 951 N N . PHE A 1 119 ? 5.001 -2.892 -4.269 1.00 87.56 119 PHE A N 1
ATOM 952 C CA . PHE A 1 119 ? 4.956 -2.029 -3.086 1.00 87.56 119 PHE A CA 1
ATOM 953 C C . PHE A 1 119 ? 3.589 -1.367 -2.910 1.00 87.56 119 PHE A C 1
ATOM 955 O O . PHE A 1 119 ? 3.079 -1.345 -1.794 1.00 87.56 119 PHE A O 1
ATOM 962 N N . LEU A 1 120 ? 2.984 -0.872 -3.993 1.00 93.06 120 LEU A N 1
ATOM 963 C CA . LEU A 1 120 ? 1.660 -0.250 -3.956 1.00 93.06 120 LEU A CA 1
ATOM 964 C C . LEU A 1 120 ? 0.586 -1.245 -3.515 1.00 93.06 120 LEU A C 1
ATOM 966 O O . LEU A 1 120 ? -0.164 -0.942 -2.596 1.00 93.06 120 LEU A O 1
ATOM 970 N N . THR A 1 121 ? 0.566 -2.456 -4.077 1.00 92.19 121 THR A N 1
ATOM 971 C CA . THR A 1 121 ? -0.423 -3.478 -3.694 1.00 92.19 121 THR A CA 1
ATOM 972 C C . THR A 1 121 ? -0.279 -3.911 -2.237 1.00 92.19 121 THR A C 1
ATOM 974 O O . THR A 1 121 ? -1.280 -4.100 -1.546 1.00 92.19 121 THR A O 1
ATOM 977 N N . LYS A 1 122 ? 0.957 -4.037 -1.735 1.00 89.06 122 LYS A N 1
ATOM 978 C CA . LYS A 1 122 ? 1.211 -4.298 -0.310 1.00 89.06 122 LYS A CA 1
ATOM 979 C C . LYS A 1 122 ? 0.718 -3.149 0.565 1.00 89.06 122 LYS A C 1
ATOM 981 O O . LYS A 1 122 ? 0.011 -3.397 1.535 1.00 89.06 122 LYS A O 1
ATOM 986 N N . LEU A 1 123 ? 1.039 -1.909 0.197 1.00 89.31 123 LEU A N 1
ATOM 987 C CA . LEU A 1 123 ? 0.630 -0.725 0.948 1.00 89.31 123 LEU A CA 1
ATOM 988 C C . LEU A 1 123 ? -0.897 -0.572 0.985 1.00 89.31 123 LEU A C 1
ATOM 990 O O . LEU A 1 123 ? -1.458 -0.311 2.044 1.00 89.31 123 LEU A O 1
ATOM 994 N N . GLU A 1 124 ? -1.579 -0.784 -0.140 1.00 90.69 124 GLU A N 1
ATOM 995 C CA . GLU A 1 124 ? -3.044 -0.792 -0.222 1.00 90.69 124 GLU A CA 1
ATOM 996 C C . GLU A 1 124 ? -3.654 -1.876 0.677 1.00 90.69 124 GLU A C 1
ATOM 998 O O . GLU A 1 124 ? -4.600 -1.605 1.422 1.00 90.69 124 GLU A O 1
ATOM 1003 N N . ALA A 1 125 ? -3.088 -3.088 0.665 1.00 89.56 125 ALA A N 1
ATOM 1004 C CA . ALA A 1 125 ? -3.534 -4.175 1.530 1.00 89.56 125 ALA A CA 1
ATOM 1005 C C . ALA A 1 125 ? -3.335 -3.851 3.021 1.00 89.56 125 ALA A C 1
ATOM 1007 O O . ALA A 1 125 ? -4.213 -4.140 3.837 1.00 89.56 125 ALA A O 1
ATOM 1008 N N . ASP A 1 126 ? -2.210 -3.237 3.384 1.00 86.38 126 ASP A N 1
ATOM 1009 C CA . ASP A 1 126 ? -1.910 -2.864 4.767 1.00 86.38 126 ASP A CA 1
ATOM 1010 C C . ASP A 1 126 ? -2.803 -1.718 5.257 1.00 86.38 126 ASP A C 1
ATOM 1012 O O . ASP A 1 126 ? -3.343 -1.800 6.362 1.00 86.38 126 ASP A O 1
ATOM 1016 N N . ILE A 1 127 ? -3.068 -0.712 4.414 1.00 90.31 127 ILE A N 1
ATOM 1017 C CA . ILE A 1 127 ? -4.058 0.338 4.701 1.00 90.31 127 ILE A CA 1
ATOM 1018 C C . ILE A 1 127 ? -5.442 -0.285 4.922 1.00 90.31 127 ILE A C 1
ATOM 1020 O O . ILE A 1 127 ? -6.110 0.048 5.903 1.00 90.31 127 ILE A O 1
ATOM 1024 N N . GLY A 1 128 ? -5.867 -1.222 4.069 1.00 90.69 128 GLY A N 1
ATOM 1025 C CA . GLY A 1 128 ? -7.149 -1.918 4.224 1.00 90.69 128 GLY A CA 1
ATOM 1026 C C . GLY A 1 128 ? -7.252 -2.704 5.539 1.00 90.69 128 GLY A C 1
ATOM 1027 O O . GLY A 1 128 ? -8.267 -2.638 6.244 1.00 90.69 128 GLY A O 1
ATOM 1028 N N . LYS A 1 129 ? -6.181 -3.402 5.935 1.00 88.69 129 LYS A N 1
ATOM 1029 C CA . LYS A 1 129 ? -6.106 -4.091 7.235 1.00 88.69 129 LYS A CA 1
ATOM 1030 C C . LYS A 1 129 ? -6.163 -3.107 8.402 1.00 88.69 129 LYS A C 1
ATOM 1032 O O . LYS A 1 129 ? -6.906 -3.334 9.351 1.00 88.69 129 LYS A O 1
ATOM 1037 N N . GLN A 1 130 ? -5.434 -1.996 8.330 1.00 88.69 130 GLN A N 1
ATOM 1038 C CA . GLN A 1 130 ? -5.433 -0.994 9.393 1.00 88.69 130 GLN A CA 1
ATOM 1039 C C . GLN A 1 130 ? -6.804 -0.319 9.539 1.00 88.69 130 GLN A C 1
ATOM 1041 O O . GLN A 1 130 ? -7.285 -0.145 10.657 1.00 88.69 130 GLN A O 1
ATOM 1046 N N . GLN A 1 131 ? -7.473 0.005 8.429 1.00 91.44 131 GLN A N 1
ATOM 1047 C CA . GLN A 1 131 ? -8.825 0.566 8.448 1.00 91.44 131 GLN A CA 1
ATOM 1048 C C . GLN A 1 131 ? -9.844 -0.396 9.066 1.00 91.44 131 GLN A C 1
ATOM 1050 O O . GLN A 1 131 ? -10.673 0.029 9.869 1.00 91.44 131 GLN A O 1
ATOM 1055 N N . SER A 1 132 ? -9.785 -1.687 8.726 1.00 90.25 132 SER A N 1
ATOM 1056 C CA . SER A 1 132 ? -10.685 -2.686 9.320 1.00 90.25 132 SER A CA 1
ATOM 1057 C C . SER A 1 132 ? -10.418 -2.900 10.813 1.00 90.25 132 SER A C 1
ATOM 1059 O O . SER A 1 132 ? -11.368 -2.949 11.593 1.00 90.25 132 SER A O 1
ATOM 1061 N N . ALA A 1 133 ? -9.150 -2.928 11.235 1.00 88.50 133 ALA A N 1
ATOM 1062 C CA . ALA A 1 133 ? -8.781 -2.992 12.649 1.00 88.50 133 ALA A CA 1
ATOM 1063 C C . ALA A 1 133 ? -9.279 -1.767 13.438 1.00 88.50 133 ALA A C 1
ATOM 1065 O O . ALA A 1 133 ? -9.839 -1.925 14.519 1.00 88.50 133 ALA A O 1
ATOM 1066 N N . MET A 1 134 ? -9.142 -0.558 12.879 1.00 91.19 134 MET A N 1
ATOM 1067 C CA . MET A 1 134 ? -9.651 0.675 13.493 1.00 91.19 134 MET A CA 1
ATOM 1068 C C . MET A 1 134 ? -11.174 0.682 13.628 1.00 91.19 134 MET A C 1
ATOM 1070 O O . MET A 1 134 ? -11.681 1.058 14.679 1.00 91.19 134 MET A O 1
ATOM 1074 N N . ARG A 1 135 ? -11.907 0.228 12.603 1.00 92.81 135 ARG A N 1
ATOM 1075 C CA . ARG A 1 135 ? -13.373 0.103 12.682 1.00 92.81 135 ARG A CA 1
ATOM 1076 C C . ARG A 1 135 ? -13.798 -0.865 13.781 1.00 92.81 135 ARG A C 1
ATOM 1078 O O . ARG A 1 135 ? -14.666 -0.528 14.574 1.00 92.81 135 ARG A O 1
ATOM 1085 N N . LYS A 1 136 ? -13.148 -2.029 13.864 1.00 90.62 136 LYS A N 1
ATOM 1086 C CA . LYS A 1 136 ? -13.431 -3.014 14.912 1.00 90.62 136 LYS A CA 1
ATOM 1087 C C . LYS A 1 136 ? -13.160 -2.454 16.312 1.00 90.62 136 LYS A C 1
ATOM 1089 O O . LYS A 1 136 ? -13.968 -2.657 17.210 1.00 90.62 136 LYS A O 1
ATOM 1094 N N . LEU A 1 137 ? -12.049 -1.736 16.489 1.00 91.81 137 LEU A N 1
ATOM 1095 C CA . LEU A 1 137 ? -11.734 -1.084 17.759 1.00 91.81 137 LEU A CA 1
ATOM 1096 C C . LEU A 1 137 ? -12.800 -0.046 18.139 1.00 91.81 137 LEU A C 1
ATOM 1098 O O . LEU A 1 137 ? -13.229 -0.023 19.288 1.00 91.81 137 LEU A O 1
ATOM 1102 N N . ASP A 1 138 ? -13.257 0.781 17.194 1.00 94.50 138 ASP A N 1
ATOM 1103 C CA . ASP A 1 138 ? -14.318 1.759 17.462 1.00 94.50 138 ASP A CA 1
ATOM 1104 C C . ASP A 1 138 ? -15.637 1.078 17.861 1.00 94.50 138 ASP A C 1
ATOM 1106 O O . ASP A 1 138 ? -16.248 1.454 18.861 1.00 94.50 138 ASP A O 1
ATOM 1110 N N . GLU A 1 139 ? -16.037 0.018 17.152 1.00 94.94 139 GLU A N 1
ATOM 1111 C CA . GLU A 1 139 ? -17.218 -0.780 17.503 1.00 94.94 139 GLU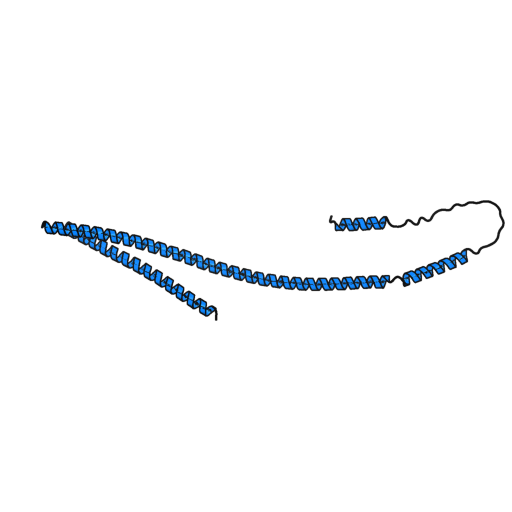 A CA 1
ATOM 1112 C C . GLU A 1 139 ? -17.118 -1.376 18.914 1.00 94.94 139 GLU A C 1
ATOM 1114 O O . GLU A 1 139 ? -18.076 -1.316 19.689 1.00 94.94 139 GLU A O 1
ATOM 1119 N N . ASP A 1 140 ? -15.966 -1.941 19.274 1.00 92.06 140 ASP A N 1
ATOM 1120 C CA . ASP A 1 140 ? -15.769 -2.557 20.586 1.00 92.06 140 ASP A CA 1
ATOM 1121 C C . ASP A 1 140 ? -15.707 -1.503 21.708 1.00 92.06 140 ASP A C 1
ATOM 1123 O O . ASP A 1 140 ? -16.287 -1.711 22.777 1.00 92.06 140 ASP A O 1
ATOM 1127 N N . LEU A 1 141 ? -15.132 -0.322 21.453 1.00 95.00 141 LEU A N 1
ATOM 1128 C CA . LEU A 1 141 ? -15.179 0.815 22.381 1.00 95.00 141 LEU A CA 1
ATOM 1129 C C . LEU A 1 141 ? -16.602 1.353 22.573 1.00 95.00 141 LEU A C 1
ATOM 1131 O O . LEU A 1 141 ? -16.982 1.709 23.691 1.00 95.00 141 LEU A O 1
ATOM 1135 N N . GLN A 1 142 ? -17.411 1.411 21.512 1.00 95.75 142 GLN A N 1
ATOM 1136 C CA . GLN A 1 142 ? -18.819 1.797 21.616 1.00 95.75 142 GLN A CA 1
ATOM 1137 C C . GLN A 1 142 ? -19.610 0.788 22.458 1.00 95.75 142 GLN A C 1
ATOM 1139 O O . GLN A 1 142 ? -20.338 1.198 23.365 1.00 95.75 142 GLN A O 1
ATOM 1144 N N . LYS A 1 143 ? -19.418 -0.521 22.235 1.00 93.88 143 LYS A N 1
ATOM 1145 C CA . LYS A 1 143 ? -20.026 -1.577 23.068 1.00 93.88 143 LYS A CA 1
ATOM 1146 C C . LYS A 1 143 ? -19.611 -1.448 24.532 1.00 93.88 143 LYS A C 1
ATOM 1148 O O . LYS A 1 143 ? -20.468 -1.526 25.407 1.00 93.88 143 LYS A O 1
ATOM 1153 N N . LEU A 1 144 ? -18.330 -1.193 24.802 1.00 94.44 144 LEU A N 1
ATOM 1154 C CA . LEU A 1 144 ? -17.823 -0.987 26.159 1.00 94.44 144 LEU A CA 1
ATOM 1155 C C . LEU A 1 144 ? -18.461 0.230 26.842 1.00 94.44 144 LEU A C 1
ATOM 1157 O O . LEU A 1 144 ? -18.804 0.166 28.023 1.00 94.44 144 LEU A O 1
ATOM 1161 N N . ARG A 1 145 ? -18.646 1.341 26.119 1.00 94.94 145 ARG A N 1
ATOM 1162 C CA . ARG A 1 145 ? -19.331 2.531 26.652 1.00 94.94 145 ARG A CA 1
ATOM 1163 C C . ARG A 1 145 ? -20.786 2.233 26.999 1.00 94.94 145 ARG A C 1
ATOM 1165 O O . ARG A 1 145 ? -21.224 2.596 28.086 1.00 94.94 145 ARG A O 1
ATOM 1172 N N . LEU A 1 146 ? -21.506 1.548 26.111 1.00 95.12 146 LEU A N 1
ATOM 1173 C CA . LEU A 1 146 ? -22.900 1.160 26.340 1.00 95.12 146 LEU A CA 1
ATOM 1174 C C . LEU A 1 146 ? -23.037 0.203 27.531 1.00 95.12 146 LEU A C 1
ATOM 1176 O O . LEU A 1 146 ? -23.886 0.425 28.391 1.00 95.12 146 LEU A O 1
ATOM 1180 N N . ALA A 1 147 ? -22.177 -0.814 27.620 1.00 92.75 147 ALA A N 1
ATOM 1181 C CA . ALA A 1 147 ? -22.201 -1.775 28.718 1.00 92.75 147 ALA A CA 1
ATOM 1182 C C . ALA A 1 147 ? -21.869 -1.121 30.072 1.00 92.75 147 ALA A C 1
ATOM 1184 O O . ALA A 1 147 ? -22.513 -1.418 31.075 1.00 92.75 147 ALA A O 1
ATOM 1185 N N . ASN A 1 148 ? -20.918 -0.179 30.104 1.00 91.94 148 ASN A N 1
ATOM 1186 C CA . ASN A 1 148 ? -20.620 0.591 31.314 1.00 91.94 148 ASN A CA 1
ATOM 1187 C C . ASN A 1 148 ? -21.774 1.508 31.737 1.00 91.94 148 ASN A C 1
ATOM 1189 O O . ASN A 1 148 ? -22.017 1.666 32.932 1.00 91.94 148 ASN A O 1
ATOM 1193 N N . GLU A 1 149 ? -22.474 2.121 30.783 1.00 94.50 149 GLU A N 1
ATOM 1194 C CA . GLU A 1 149 ? -23.642 2.951 31.084 1.00 94.50 149 GLU A CA 1
ATOM 1195 C C . GLU A 1 149 ? -24.783 2.112 31.676 1.00 94.50 149 GLU A C 1
ATOM 1197 O O . GLU A 1 149 ? -25.339 2.481 32.709 1.00 94.50 149 GLU A O 1
ATOM 1202 N N . GLN A 1 150 ? -25.061 0.938 31.102 1.00 92.62 150 GLN A N 1
ATOM 1203 C CA . GLN A 1 150 ? -26.032 -0.018 31.653 1.00 92.62 150 GLN A CA 1
ATOM 1204 C C . GLN A 1 150 ? -25.653 -0.438 33.077 1.00 92.62 150 GLN A C 1
ATOM 1206 O O . GLN A 1 150 ? -26.441 -0.258 34.005 1.00 92.62 150 GLN A O 1
ATOM 1211 N N . LEU A 1 151 ? -24.396 -0.839 33.287 1.00 92.62 151 LEU A N 1
ATOM 1212 C CA . LEU A 1 151 ? -23.882 -1.174 34.612 1.00 92.62 151 LEU A CA 1
ATOM 1213 C C . LEU A 1 151 ? -24.068 -0.051 35.639 1.00 92.62 151 LEU A C 1
ATOM 1215 O O . LEU A 1 151 ? -24.380 -0.321 36.800 1.00 92.62 151 LEU A O 1
ATOM 1219 N N . ARG A 1 152 ? -23.850 1.211 35.253 1.00 92.25 152 ARG A N 1
ATOM 1220 C CA . ARG A 1 152 ? -24.058 2.365 36.143 1.00 92.25 152 ARG A CA 1
ATOM 1221 C C . ARG A 1 152 ? -25.528 2.528 36.508 1.00 92.25 152 ARG A C 1
ATOM 1223 O O . ARG A 1 152 ? -25.828 2.756 37.680 1.00 92.25 152 ARG A O 1
ATOM 1230 N N . GLN A 1 153 ? -26.425 2.380 35.537 1.00 93.44 153 GLN A N 1
ATOM 1231 C CA . GLN A 1 153 ? -27.871 2.438 35.762 1.00 93.44 153 GLN A CA 1
ATOM 1232 C C . GLN A 1 153 ? -28.335 1.318 36.695 1.00 93.44 153 GLN A C 1
ATOM 1234 O O . GLN A 1 153 ? -29.098 1.568 37.626 1.00 93.44 153 GLN A O 1
ATOM 1239 N N . SER A 1 154 ? -27.823 0.103 36.513 1.00 90.44 154 SER A N 1
ATOM 1240 C CA . SER A 1 154 ? -28.164 -1.026 37.374 1.00 90.44 154 SER A CA 1
ATOM 1241 C C . SER A 1 154 ? -27.578 -0.912 38.781 1.00 90.44 154 SER A C 1
ATOM 1243 O O . SER A 1 154 ? -28.285 -1.138 39.762 1.00 90.44 154 SER A O 1
ATOM 1245 N N . ASN A 1 155 ? -26.345 -0.413 38.922 1.00 90.19 155 ASN A N 1
ATOM 1246 C CA . ASN A 1 155 ? -25.790 -0.056 40.231 1.00 90.19 155 ASN A CA 1
ATOM 1247 C C . ASN A 1 155 ? -26.622 1.020 40.945 1.00 90.19 155 ASN A C 1
ATOM 1249 O O . ASN A 1 155 ? -26.790 0.961 42.163 1.00 90.19 155 ASN A O 1
ATOM 1253 N N . HIS A 1 156 ? -27.142 2.007 40.211 1.00 91.06 156 HIS A N 1
ATOM 1254 C CA . HIS A 1 156 ? -28.038 3.011 40.779 1.00 91.06 156 HIS A CA 1
ATOM 1255 C C . HIS A 1 156 ? -29.351 2.377 41.259 1.00 91.06 156 HIS A C 1
ATOM 1257 O O . HIS A 1 156 ? -29.734 2.586 42.407 1.00 91.06 156 HIS A O 1
ATOM 1263 N N . ALA A 1 157 ? -29.975 1.530 40.435 1.00 88.44 157 ALA A N 1
ATOM 1264 C CA . ALA A 1 157 ? -31.200 0.817 40.790 1.00 88.44 157 ALA A CA 1
ATOM 1265 C C . ALA A 1 157 ? -31.021 -0.089 42.023 1.00 88.44 157 ALA A C 1
ATOM 1267 O O . ALA A 1 157 ? -31.866 -0.075 42.915 1.00 88.44 157 ALA A O 1
ATOM 1268 N N . LEU A 1 158 ? -29.896 -0.808 42.125 1.00 89.62 158 LEU A N 1
ATOM 1269 C CA . LEU A 1 158 ? -29.554 -1.614 43.303 1.00 89.62 158 LEU A CA 1
ATOM 1270 C C . LEU A 1 158 ? -29.415 -0.765 44.571 1.00 89.62 158 LEU A C 1
ATOM 1272 O O . LEU A 1 158 ? -29.873 -1.172 45.637 1.00 89.62 158 LEU A O 1
ATOM 1276 N N . ARG A 1 159 ? -28.793 0.418 44.476 1.00 87.19 159 ARG A N 1
ATOM 1277 C CA . ARG A 1 159 ? -28.672 1.334 45.622 1.00 87.19 159 ARG A CA 1
ATOM 1278 C C . ARG A 1 159 ? -30.037 1.841 46.071 1.00 87.19 159 ARG A C 1
ATOM 1280 O O . ARG A 1 159 ? -30.325 1.769 47.258 1.00 87.19 159 ARG A O 1
ATOM 1287 N N . THR A 1 160 ? -30.896 2.254 45.142 1.00 88.12 160 THR A N 1
ATOM 1288 C CA . THR A 1 160 ? -32.266 2.689 45.458 1.00 88.12 160 THR A CA 1
ATOM 1289 C C . THR A 1 160 ? -33.110 1.559 46.062 1.00 88.12 160 THR A C 1
ATOM 1291 O O . THR A 1 160 ? -33.836 1.782 47.031 1.00 88.12 160 THR A O 1
ATOM 1294 N N . ALA A 1 161 ? -32.996 0.331 45.545 1.00 86.94 161 ALA A N 1
ATOM 1295 C CA . ALA A 1 161 ? -33.679 -0.840 46.102 1.00 86.94 161 ALA A CA 1
ATOM 1296 C C . ALA A 1 161 ? -33.207 -1.144 47.538 1.00 86.94 161 ALA A C 1
ATOM 1298 O O . ALA A 1 161 ? -34.023 -1.341 48.438 1.00 86.94 161 ALA A O 1
ATOM 1299 N N . ASN A 1 162 ? -31.896 -1.063 47.790 1.00 85.31 162 ASN A N 1
ATOM 1300 C CA . ASN A 1 162 ? -31.335 -1.225 49.133 1.00 85.31 162 ASN A CA 1
ATOM 1301 C C . ASN A 1 162 ? -31.752 -0.101 50.098 1.00 85.31 162 ASN A C 1
ATOM 1303 O O . ASN A 1 162 ? -32.087 -0.386 51.245 1.00 85.31 162 ASN A O 1
ATOM 1307 N N . GLU A 1 163 ? -31.767 1.160 49.655 1.00 86.00 163 GLU A N 1
ATOM 1308 C CA . GLU A 1 163 ? -32.210 2.313 50.461 1.00 86.00 163 GLU A CA 1
ATOM 1309 C C . GLU A 1 163 ? -33.688 2.215 50.859 1.00 86.00 163 GLU A C 1
ATOM 1311 O O . GLU A 1 163 ? -34.068 2.606 51.961 1.00 86.00 163 GLU A O 1
ATOM 1316 N N . THR A 1 164 ? -34.520 1.659 49.979 1.00 87.75 164 THR A N 1
ATOM 1317 C CA . THR A 1 164 ? -35.948 1.419 50.238 1.00 87.75 164 THR A CA 1
ATOM 1318 C C . THR A 1 164 ? -36.215 0.118 51.004 1.00 87.75 164 THR A C 1
ATOM 1320 O O . THR A 1 164 ? -37.362 -0.164 51.347 1.00 87.75 164 THR A O 1
ATOM 1323 N N . GLY A 1 165 ? -35.171 -0.663 51.311 1.00 81.00 165 GLY A N 1
ATOM 1324 C CA . GLY A 1 165 ? -35.274 -1.939 52.022 1.00 81.00 165 GLY A CA 1
ATOM 1325 C C . GLY A 1 165 ? -35.917 -3.062 51.201 1.00 81.00 165 GLY A C 1
ATOM 1326 O O . GLY A 1 165 ? -36.319 -4.078 51.769 1.00 81.00 165 GLY A O 1
ATOM 1327 N N . VAL A 1 166 ? -36.030 -2.895 49.881 1.00 77.88 166 VAL A N 1
ATOM 1328 C CA . VAL A 1 166 ? -36.605 -3.887 48.970 1.00 77.88 166 VAL A CA 1
ATOM 1329 C C . VAL A 1 166 ? -35.475 -4.742 48.404 1.00 77.88 166 VAL A C 1
ATOM 1331 O O . VAL A 1 166 ? -34.749 -4.332 47.502 1.00 77.88 166 VAL A O 1
ATOM 1334 N N . ALA A 1 167 ? -35.325 -5.957 48.929 1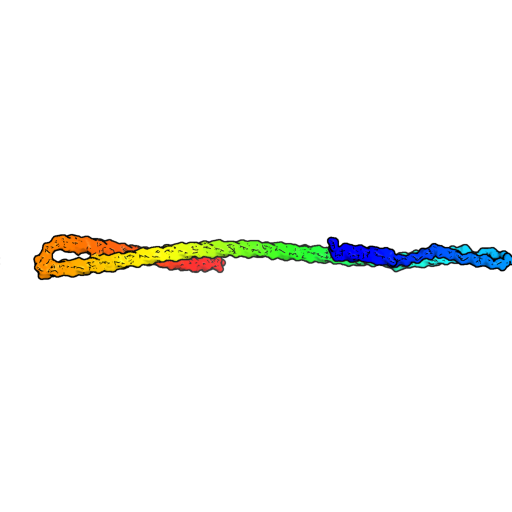.00 73.81 167 ALA A N 1
ATOM 1335 C CA . ALA A 1 167 ? -34.430 -6.950 48.346 1.00 73.81 167 ALA A CA 1
ATOM 1336 C C . ALA A 1 167 ? -35.102 -7.597 47.123 1.00 73.81 167 ALA A C 1
ATOM 1338 O O . ALA A 1 167 ? -35.885 -8.536 47.262 1.00 73.81 167 ALA A O 1
ATOM 1339 N N . ASP A 1 168 ? -34.807 -7.080 45.929 1.00 83.25 168 ASP A N 1
ATOM 1340 C CA . ASP A 1 168 ? -35.313 -7.620 44.665 1.00 83.25 168 ASP A CA 1
ATOM 1341 C C . ASP A 1 168 ? -34.288 -8.570 44.019 1.00 83.25 168 ASP A C 1
ATOM 1343 O O . ASP A 1 168 ? -33.244 -8.156 43.504 1.00 83.25 168 ASP A O 1
ATOM 1347 N N . ALA A 1 169 ? -34.594 -9.869 44.049 1.00 85.69 169 ALA A N 1
ATOM 1348 C CA . ALA A 1 169 ? -33.751 -10.914 43.474 1.00 85.69 169 ALA A CA 1
ATOM 1349 C C . ALA A 1 169 ? -33.634 -10.823 41.939 1.00 85.69 169 ALA A C 1
ATOM 1351 O O . ALA A 1 169 ? -32.586 -11.173 41.391 1.00 85.69 169 ALA A O 1
ATOM 1352 N N . GLU A 1 170 ? -34.662 -10.340 41.232 1.00 87.19 170 GLU A N 1
ATOM 1353 C CA . GLU A 1 170 ? -34.586 -10.149 39.777 1.00 87.19 170 GLU A CA 1
ATOM 1354 C C . GLU A 1 170 ? -33.638 -9.003 39.424 1.00 87.19 170 GLU A C 1
ATOM 1356 O O . GLU A 1 170 ? -32.861 -9.108 38.472 1.00 87.19 170 GLU A O 1
ATOM 1361 N N . LEU A 1 171 ? -33.639 -7.940 40.229 1.00 87.81 171 LEU A N 1
ATOM 1362 C CA . LEU A 1 171 ? -32.775 -6.778 40.038 1.00 87.81 171 LEU A CA 1
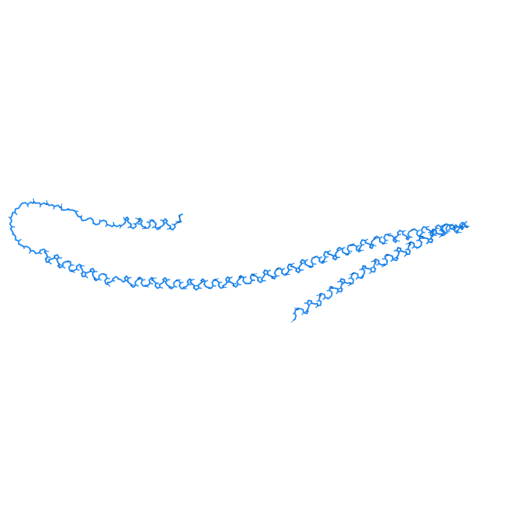ATOM 1363 C C . LEU A 1 171 ? -31.297 -7.127 40.270 1.00 87.81 171 LEU A C 1
ATOM 1365 O O . LEU A 1 171 ? -30.438 -6.715 39.490 1.00 87.81 171 LEU A O 1
ATOM 1369 N N . ILE A 1 172 ? -31.006 -7.967 41.269 1.00 86.75 172 ILE A N 1
ATOM 1370 C CA . ILE A 1 172 ? -29.663 -8.526 41.502 1.00 86.75 172 ILE A CA 1
ATOM 1371 C C . ILE A 1 172 ? -29.216 -9.390 40.317 1.00 86.75 172 ILE A C 1
ATOM 1373 O O . ILE A 1 172 ? -28.111 -9.205 39.806 1.00 86.75 172 ILE A O 1
ATOM 1377 N N . ASN A 1 173 ? -30.072 -10.298 39.839 1.00 88.88 173 ASN A N 1
ATOM 1378 C CA . ASN A 1 173 ? -29.751 -11.140 38.684 1.00 88.88 173 ASN A CA 1
ATOM 1379 C C . ASN A 1 173 ? -29.498 -10.302 37.422 1.00 88.88 173 ASN A C 1
ATOM 1381 O O . ASN A 1 173 ? -28.551 -10.569 36.682 1.00 88.88 173 ASN A O 1
ATOM 1385 N N . LYS A 1 174 ? -30.301 -9.256 37.194 1.00 90.75 174 LYS A N 1
ATOM 1386 C CA . LYS A 1 174 ? -30.112 -8.315 36.086 1.00 90.75 174 LYS A CA 1
ATOM 1387 C C . LYS A 1 174 ? -28.779 -7.573 36.195 1.00 90.75 174 LYS A C 1
ATOM 1389 O O . LYS A 1 174 ? -28.044 -7.517 35.214 1.00 90.75 174 LYS A O 1
ATOM 1394 N N . ALA A 1 175 ? -28.441 -7.058 37.375 1.00 88.19 175 ALA A N 1
ATOM 1395 C CA . ALA A 1 175 ? -27.164 -6.393 37.618 1.00 88.19 175 ALA A CA 1
ATOM 1396 C C . ALA A 1 175 ? -25.965 -7.310 37.375 1.00 88.19 175 ALA A C 1
ATOM 1398 O O . ALA A 1 175 ? -25.017 -6.912 36.703 1.00 88.19 175 ALA A O 1
ATOM 1399 N N . MET A 1 176 ? -26.045 -8.555 37.846 1.00 89.25 176 MET A N 1
ATOM 1400 C CA . MET A 1 176 ? -25.006 -9.556 37.618 1.00 89.25 176 MET A CA 1
ATOM 1401 C C . MET A 1 176 ? -24.839 -9.872 36.123 1.00 89.25 176 MET A C 1
ATOM 1403 O O . MET A 1 176 ? -23.716 -9.987 35.637 1.00 89.25 176 MET A O 1
ATOM 1407 N N . MET A 1 177 ? -25.936 -9.977 35.363 1.00 91.38 177 MET A N 1
ATOM 1408 C CA . MET A 1 177 ? -25.857 -10.164 33.909 1.00 91.38 177 MET A CA 1
ATOM 1409 C C . MET A 1 177 ? -25.202 -8.969 33.208 1.00 91.38 177 MET A C 1
ATOM 1411 O O . MET A 1 177 ? -24.352 -9.163 32.340 1.00 91.38 177 MET A O 1
ATOM 1415 N N . GLU A 1 178 ? -25.561 -7.743 33.586 1.00 91.81 178 GLU A N 1
ATOM 1416 C CA . GLU A 1 178 ? -24.956 -6.531 33.023 1.00 91.81 178 GLU A CA 1
ATOM 1417 C C . GLU A 1 178 ? -23.466 -6.406 33.377 1.00 91.81 178 GLU A C 1
ATOM 1419 O O . GLU A 1 178 ? -22.669 -5.970 32.544 1.00 91.81 178 GLU A O 1
ATOM 1424 N N . GLU A 1 179 ? -23.056 -6.867 34.561 1.00 89.69 179 GLU A N 1
ATOM 1425 C CA . GLU A 1 179 ? -21.646 -6.952 34.951 1.00 89.69 179 GLU A CA 1
ATOM 1426 C C . GLU A 1 179 ? -20.863 -7.910 34.058 1.00 89.69 179 GLU A C 1
ATOM 1428 O O . GLU A 1 179 ? -19.813 -7.539 33.532 1.00 89.69 179 GLU A O 1
ATOM 1433 N N . ILE A 1 180 ? -21.401 -9.103 33.794 1.00 94.50 180 ILE A N 1
ATOM 1434 C CA . ILE A 1 180 ? -20.780 -10.062 32.870 1.00 94.50 180 ILE A CA 1
ATOM 1435 C C . ILE A 1 180 ? -20.666 -9.460 31.463 1.00 94.50 180 ILE A C 1
ATOM 1437 O O . ILE A 1 180 ? -19.617 -9.579 30.825 1.00 94.50 180 ILE A O 1
ATOM 1441 N N . VAL A 1 181 ? -21.716 -8.788 30.979 1.00 92.88 181 VAL A N 1
ATOM 1442 C CA . VAL A 1 181 ? -21.707 -8.124 29.665 1.00 92.88 181 VAL A CA 1
ATOM 1443 C C . VAL A 1 181 ? -20.634 -7.036 29.606 1.00 92.88 181 VAL A C 1
ATOM 1445 O O . VAL A 1 181 ? -19.895 -6.970 28.623 1.00 92.88 181 VAL A O 1
ATOM 1448 N N . SER A 1 182 ? -20.488 -6.227 30.654 1.00 92.31 182 SER A N 1
ATOM 1449 C CA . SER A 1 182 ? -19.441 -5.206 30.722 1.00 92.31 182 SER A CA 1
ATOM 1450 C C . SER A 1 182 ? -18.035 -5.797 30.787 1.00 92.31 182 SER A C 1
ATOM 1452 O O . SER A 1 182 ? -17.160 -5.354 30.046 1.00 92.31 182 SER A O 1
ATOM 1454 N N . LEU A 1 183 ? -17.812 -6.842 31.592 1.00 93.75 183 LEU A N 1
ATOM 1455 C CA . LEU A 1 183 ? -16.520 -7.534 31.659 1.00 93.75 183 LEU A CA 1
ATOM 1456 C C . LEU A 1 183 ? -16.139 -8.145 30.305 1.00 93.75 183 LEU A C 1
ATOM 1458 O O . LEU A 1 183 ? -14.987 -8.054 29.877 1.00 93.75 183 LEU A O 1
ATOM 1462 N N . HIS A 1 184 ? -17.105 -8.732 29.596 1.00 93.56 184 HIS A N 1
ATOM 1463 C CA . HIS A 1 184 ? -16.894 -9.222 28.237 1.00 93.56 184 HIS A CA 1
ATOM 1464 C C . HIS A 1 184 ? -16.590 -8.091 27.251 1.00 93.56 184 HIS A C 1
ATOM 1466 O O . HIS A 1 184 ? -15.674 -8.234 26.439 1.00 93.56 184 HIS A O 1
ATOM 1472 N N . ALA A 1 185 ? -17.306 -6.967 27.327 1.00 91.19 185 ALA A N 1
ATOM 1473 C CA . ALA A 1 185 ? -17.045 -5.810 26.478 1.00 91.19 185 ALA A CA 1
ATOM 1474 C C . ALA A 1 185 ? -15.653 -5.211 26.743 1.00 91.19 185 ALA A C 1
ATOM 1476 O O . ALA A 1 185 ? -14.942 -4.893 25.791 1.00 91.19 185 ALA A O 1
ATOM 1477 N N . ALA A 1 186 ? -15.233 -5.129 28.010 1.00 90.25 186 ALA A N 1
ATOM 1478 C CA . ALA A 1 186 ? -13.915 -4.634 28.406 1.00 90.25 186 ALA A CA 1
ATOM 1479 C C . ALA A 1 186 ? -12.816 -5.535 27.844 1.00 90.25 186 ALA A C 1
ATOM 1481 O O . ALA A 1 186 ? -11.932 -5.071 27.131 1.00 90.25 186 ALA A O 1
ATOM 1482 N N . ARG A 1 187 ? -12.955 -6.851 28.038 1.00 93.19 187 ARG A N 1
ATOM 1483 C CA . ARG A 1 187 ? -12.016 -7.830 27.487 1.00 93.19 187 ARG A CA 1
ATOM 1484 C C . ARG A 1 187 ? -11.939 -7.781 25.957 1.00 93.19 187 ARG A C 1
ATOM 1486 O O . ARG A 1 187 ? -10.856 -7.959 25.407 1.00 93.19 187 ARG A O 1
ATOM 1493 N N . SER A 1 188 ? -13.061 -7.570 25.264 1.00 90.94 188 SER A N 1
ATOM 1494 C CA . SER A 1 188 ? -13.071 -7.433 23.800 1.00 90.94 188 SER A CA 1
ATOM 1495 C C . SER A 1 188 ? -12.325 -6.177 23.349 1.00 90.94 188 SER A C 1
ATOM 1497 O O . SER A 1 188 ? -11.522 -6.253 22.420 1.00 90.94 188 SER A O 1
ATOM 1499 N N . ALA A 1 189 ? -12.547 -5.045 24.024 1.00 88.50 189 ALA A N 1
ATOM 1500 C CA . ALA A 1 189 ? -11.847 -3.796 23.741 1.00 88.50 189 ALA A CA 1
ATOM 1501 C C . ALA A 1 189 ? -10.333 -3.929 23.980 1.00 88.50 189 ALA A C 1
ATOM 1503 O O . ALA A 1 189 ? -9.555 -3.584 23.092 1.00 88.50 189 ALA A O 1
ATOM 1504 N N . ASP A 1 190 ? -9.918 -4.53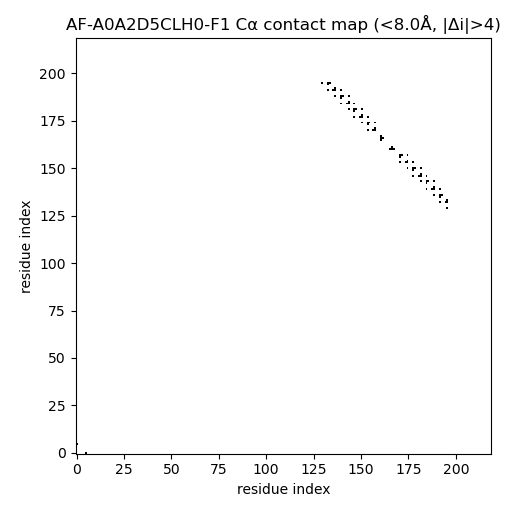2 25.099 1.00 91.12 190 ASP A N 1
ATOM 1505 C CA . ASP A 1 190 ? -8.504 -4.780 25.415 1.00 91.12 190 ASP A CA 1
ATOM 1506 C C . ASP A 1 190 ? -7.827 -5.660 24.350 1.00 91.12 190 ASP A C 1
ATOM 1508 O O . ASP A 1 190 ? -6.700 -5.403 23.922 1.00 91.12 190 ASP A O 1
ATOM 1512 N N . GLN A 1 191 ? -8.517 -6.704 23.874 1.00 92.00 191 GLN A N 1
ATOM 1513 C CA . GLN A 1 191 ? -8.015 -7.566 22.799 1.00 92.00 191 GLN A CA 1
ATOM 1514 C C . GLN A 1 191 ? -7.895 -6.821 21.466 1.00 92.00 191 GLN A C 1
ATOM 1516 O O . GLN A 1 191 ? -6.922 -7.024 20.735 1.00 92.00 191 GLN A O 1
ATOM 1521 N N . ALA A 1 192 ? -8.870 -5.969 21.136 1.00 88.38 192 ALA A N 1
ATOM 1522 C CA . ALA A 1 192 ? -8.829 -5.147 19.933 1.00 88.38 192 ALA A CA 1
ATOM 1523 C C . ALA A 1 192 ? -7.669 -4.139 19.986 1.00 88.38 192 ALA A C 1
ATOM 1525 O O . ALA A 1 192 ? -6.932 -4.005 19.006 1.00 88.38 192 ALA A O 1
ATOM 1526 N N . GLU A 1 193 ? -7.450 -3.492 21.131 1.00 89.50 193 GLU A N 1
ATOM 1527 C CA . GLU A 1 193 ? -6.331 -2.574 21.346 1.00 89.50 193 GLU A CA 1
ATOM 1528 C C . GLU A 1 193 ? -4.982 -3.298 21.239 1.00 89.50 193 GLU A C 1
ATOM 1530 O O . GLU A 1 193 ? -4.110 -2.876 20.474 1.00 89.50 193 GLU A O 1
ATOM 1535 N N . ALA A 1 194 ? -4.828 -4.445 21.909 1.00 91.81 194 ALA A N 1
ATOM 1536 C CA . ALA A 1 194 ? -3.619 -5.261 21.821 1.00 91.81 194 ALA A CA 1
ATOM 1537 C C . ALA A 1 194 ? -3.309 -5.674 20.373 1.00 91.81 194 ALA A C 1
ATOM 1539 O O . ALA A 1 194 ? -2.159 -5.605 19.935 1.00 91.81 194 ALA A O 1
ATOM 1540 N N . GLN A 1 195 ? -4.330 -6.045 19.595 1.00 89.50 195 GLN A N 1
ATOM 1541 C CA . GLN A 1 195 ? -4.158 -6.396 18.187 1.00 89.50 195 GLN A CA 1
ATOM 1542 C C . GLN A 1 195 ? -3.687 -5.201 17.345 1.00 89.50 195 GLN A C 1
ATOM 1544 O O . GLN A 1 195 ? -2.840 -5.365 16.460 1.00 89.50 195 GLN A O 1
ATOM 1549 N N . VAL A 1 196 ? -4.199 -3.998 17.616 1.00 89.25 196 VAL A N 1
ATOM 1550 C CA . VAL A 1 196 ? -3.751 -2.760 16.961 1.00 89.25 196 VAL A CA 1
ATOM 1551 C C . VAL A 1 196 ? -2.290 -2.465 17.297 1.00 89.25 196 VAL A C 1
ATOM 1553 O O . VAL A 1 196 ? -1.510 -2.183 16.387 1.00 89.25 196 VAL A O 1
ATOM 1556 N N . VAL A 1 197 ? -1.896 -2.589 18.567 1.00 91.88 197 VAL A N 1
ATOM 1557 C CA . VAL A 1 197 ? -0.509 -2.382 19.016 1.00 91.88 197 VAL A CA 1
ATOM 1558 C C . VAL A 1 197 ? 0.440 -3.404 18.387 1.00 91.88 197 VAL A C 1
ATOM 1560 O O . VAL A 1 197 ? 1.484 -3.033 17.860 1.00 91.88 197 VAL A O 1
ATOM 1563 N N . ILE A 1 198 ? 0.077 -4.689 18.362 1.00 91.25 198 ILE A N 1
ATOM 1564 C CA . ILE A 1 198 ? 0.883 -5.728 17.700 1.00 91.25 198 ILE A CA 1
ATOM 1565 C C . ILE A 1 198 ? 1.046 -5.408 16.211 1.00 91.25 198 ILE A C 1
ATOM 1567 O O . ILE A 1 198 ? 2.136 -5.539 15.654 1.00 91.25 198 ILE A O 1
ATOM 1571 N N . THR A 1 199 ? -0.028 -4.965 15.557 1.00 88.62 199 THR A N 1
ATOM 1572 C CA . THR A 1 199 ? 0.010 -4.611 14.135 1.00 88.62 19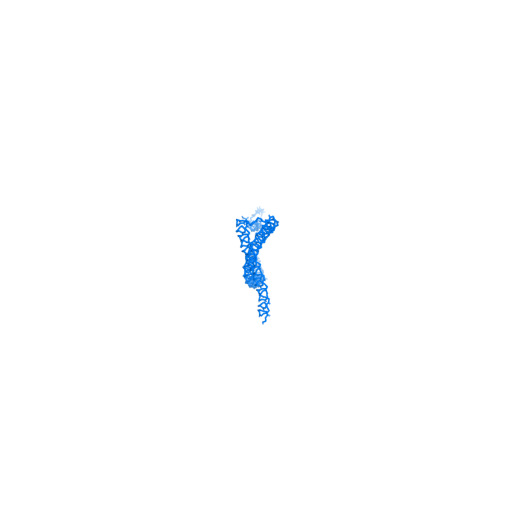9 THR A CA 1
ATOM 1573 C C . THR A 1 199 ? 0.921 -3.406 13.888 1.00 88.62 199 THR A C 1
ATOM 1575 O O . THR A 1 199 ? 1.745 -3.454 12.975 1.00 88.62 199 THR A O 1
ATOM 1578 N N . SER A 1 200 ? 0.848 -2.359 14.715 1.00 87.31 200 SER A N 1
ATOM 1579 C CA . SER A 1 200 ? 1.707 -1.176 14.574 1.00 87.31 200 SER A CA 1
ATOM 1580 C C . SER A 1 200 ? 3.183 -1.492 14.843 1.00 87.31 200 SER A C 1
ATOM 1582 O O . SER A 1 200 ? 4.046 -1.068 14.072 1.00 87.31 200 SER A O 1
ATOM 1584 N N . LEU A 1 201 ? 3.481 -2.304 15.862 1.00 91.94 201 LEU A N 1
ATOM 1585 C CA . LEU A 1 201 ? 4.839 -2.768 16.155 1.00 91.94 201 LEU A CA 1
ATOM 1586 C C . LEU A 1 201 ? 5.412 -3.616 15.016 1.00 91.94 201 LEU A C 1
ATOM 1588 O O . LEU A 1 201 ? 6.555 -3.399 14.619 1.00 91.94 201 LEU A O 1
ATOM 1592 N N . ASN A 1 202 ? 4.622 -4.526 14.440 1.00 86.62 202 ASN A N 1
ATOM 1593 C CA . ASN A 1 202 ? 5.047 -5.325 13.288 1.00 86.62 202 ASN A CA 1
ATOM 1594 C C . ASN A 1 202 ? 5.388 -4.449 12.073 1.00 86.62 202 ASN A C 1
ATOM 1596 O O . ASN A 1 202 ? 6.383 -4.708 11.398 1.00 86.62 202 ASN A O 1
ATOM 1600 N N . VAL A 1 203 ? 4.608 -3.395 11.812 1.00 86.94 203 VAL A N 1
ATOM 1601 C CA . VAL A 1 203 ? 4.898 -2.435 10.733 1.00 86.94 203 VAL A CA 1
ATOM 1602 C C . VAL A 1 203 ? 6.202 -1.678 11.003 1.00 86.94 203 VAL A C 1
ATOM 1604 O O . VAL A 1 203 ? 7.028 -1.537 10.101 1.00 86.94 203 VAL A O 1
ATOM 1607 N N . LEU A 1 204 ? 6.430 -1.224 12.240 1.00 87.69 204 LEU A N 1
ATOM 1608 C CA . LEU A 1 204 ? 7.681 -0.558 12.616 1.00 87.69 204 LEU A CA 1
ATOM 1609 C C . LEU A 1 204 ? 8.890 -1.492 12.477 1.00 87.69 204 LEU A C 1
ATOM 1611 O O . LEU A 1 204 ? 9.916 -1.068 11.948 1.00 87.69 204 LEU A O 1
ATOM 1615 N N . LEU A 1 205 ? 8.753 -2.758 12.880 1.00 88.12 205 LEU A N 1
ATOM 1616 C CA . LEU A 1 205 ? 9.798 -3.774 12.750 1.00 88.12 205 LEU A CA 1
ATOM 1617 C C . LEU A 1 205 ? 10.122 -4.082 11.279 1.00 88.12 205 LEU A C 1
ATOM 1619 O O . LEU A 1 205 ? 11.284 -4.204 10.905 1.00 88.12 205 LEU A O 1
ATOM 1623 N N . GLN A 1 206 ? 9.107 -4.176 10.416 1.00 83.81 206 GLN A N 1
ATOM 1624 C CA . GLN A 1 206 ? 9.330 -4.359 8.980 1.00 83.81 206 GLN A CA 1
ATOM 1625 C C . GLN A 1 206 ? 10.037 -3.151 8.363 1.00 83.81 206 GLN A C 1
ATOM 1627 O O . GLN A 1 206 ? 10.952 -3.332 7.563 1.00 83.81 206 GLN A O 1
ATOM 1632 N N . LYS A 1 207 ? 9.670 -1.930 8.774 1.00 79.69 207 LYS A N 1
ATOM 1633 C CA . LYS A 1 207 ? 10.310 -0.694 8.306 1.00 79.69 207 LYS A CA 1
ATOM 1634 C C . LYS A 1 207 ? 11.784 -0.610 8.718 1.00 79.69 207 LYS A C 1
ATOM 1636 O O . LYS A 1 207 ? 12.615 -0.177 7.920 1.00 79.69 207 LYS A O 1
ATOM 1641 N N . THR A 1 208 ? 12.132 -1.019 9.940 1.00 79.38 208 THR A N 1
ATOM 1642 C CA . THR A 1 208 ? 13.536 -1.064 10.380 1.00 79.38 208 THR A CA 1
ATOM 1643 C C . THR A 1 208 ? 14.317 -2.163 9.662 1.00 79.38 208 THR A C 1
ATOM 1645 O O . THR A 1 208 ? 15.434 -1.903 9.218 1.00 79.38 208 THR A O 1
ATOM 1648 N N . ALA A 1 209 ? 13.723 -3.342 9.453 1.00 76.50 209 ALA A N 1
ATOM 1649 C CA . ALA A 1 209 ? 14.342 -4.430 8.694 1.00 76.50 209 ALA A CA 1
ATOM 1650 C C . ALA A 1 209 ? 14.609 -4.048 7.226 1.00 76.50 209 ALA A C 1
ATOM 1652 O O . ALA A 1 209 ? 15.702 -4.290 6.717 1.00 76.50 209 ALA A O 1
ATOM 1653 N N . SER A 1 210 ? 13.660 -3.385 6.554 1.00 71.06 210 SER A N 1
ATOM 1654 C CA . SER A 1 210 ? 13.860 -2.898 5.183 1.00 71.06 210 SER A CA 1
ATOM 1655 C C . SER A 1 210 ? 14.931 -1.809 5.089 1.00 71.06 210 SER A C 1
ATOM 1657 O O . SER A 1 210 ? 15.667 -1.760 4.107 1.00 71.06 210 SER A O 1
ATOM 1659 N N . ASN A 1 211 ? 15.055 -0.959 6.113 1.00 66.75 211 ASN A N 1
ATOM 1660 C CA . ASN A 1 211 ? 16.100 0.063 6.162 1.00 66.75 211 ASN A CA 1
ATOM 1661 C C . ASN A 1 211 ? 17.497 -0.537 6.402 1.00 66.75 211 ASN A C 1
ATOM 1663 O O . ASN A 1 211 ? 18.473 0.012 5.900 1.00 66.75 211 ASN A O 1
ATOM 1667 N N . GLY A 1 212 ? 17.598 -1.652 7.134 1.00 56.94 212 GLY A N 1
ATOM 1668 C CA . GLY A 1 212 ? 18.853 -2.391 7.314 1.00 56.94 212 GLY A CA 1
ATOM 1669 C C . GLY A 1 212 ? 19.297 -3.130 6.047 1.00 56.94 212 GLY A C 1
ATOM 1670 O O . GLY A 1 212 ? 20.451 -3.024 5.649 1.00 56.94 212 GLY A O 1
ATOM 1671 N N . ALA A 1 213 ? 18.366 -3.794 5.354 1.00 52.47 213 ALA A N 1
ATOM 1672 C CA . ALA A 1 213 ? 18.663 -4.524 4.117 1.00 52.47 213 ALA A CA 1
ATOM 1673 C C . ALA A 1 213 ? 19.089 -3.607 2.951 1.00 52.47 213 ALA A C 1
ATOM 1675 O O . ALA A 1 213 ? 19.920 -3.989 2.133 1.00 52.47 213 ALA A O 1
ATOM 1676 N N . GLY A 1 214 ? 18.567 -2.375 2.887 1.00 50.38 214 GLY A N 1
ATOM 1677 C CA . GLY A 1 214 ? 18.974 -1.394 1.872 1.00 50.38 214 GLY A CA 1
ATOM 1678 C C . GLY A 1 214 ? 20.415 -0.883 2.024 1.00 50.38 214 GLY A C 1
ATOM 1679 O O . GLY A 1 214 ? 20.995 -0.409 1.048 1.00 50.38 214 GLY A O 1
ATOM 1680 N N . PHE A 1 215 ? 21.001 -0.992 3.222 1.00 48.19 215 PHE A N 1
ATOM 1681 C CA . PHE A 1 215 ? 22.398 -0.627 3.471 1.00 48.19 215 PHE A CA 1
ATOM 1682 C C . PHE A 1 215 ? 23.381 -1.732 3.058 1.00 48.19 215 PHE A C 1
ATOM 1684 O O . PHE A 1 215 ? 24.470 -1.410 2.592 1.00 48.19 215 PHE A O 1
ATOM 1691 N N . GLU A 1 216 ? 23.006 -3.009 3.178 1.00 45.19 216 GLU A N 1
ATOM 1692 C CA . GLU A 1 216 ? 23.878 -4.137 2.808 1.00 45.19 216 GLU A CA 1
ATOM 1693 C C . GLU A 1 216 ? 23.944 -4.386 1.295 1.00 45.19 216 GLU A C 1
ATOM 1695 O O . GLU A 1 216 ? 24.985 -4.795 0.803 1.00 45.19 216 GLU A O 1
ATOM 1700 N N . GLU A 1 217 ? 22.888 -4.087 0.529 1.00 43.81 217 GLU A N 1
ATOM 1701 C CA . GLU A 1 217 ? 22.898 -4.248 -0.942 1.00 43.81 217 GLU A CA 1
ATOM 1702 C C . GLU A 1 217 ? 23.638 -3.099 -1.673 1.00 43.81 217 GLU A C 1
ATOM 1704 O O . GLU A 1 217 ? 23.735 -3.094 -2.900 1.00 43.81 217 GLU A O 1
ATOM 1709 N N . SER A 1 218 ? 24.147 -2.112 -0.923 1.00 47.25 218 SER A N 1
ATOM 1710 C CA . SER A 1 218 ? 24.886 -0.942 -1.432 1.00 47.25 218 SER A CA 1
ATOM 1711 C C . SER A 1 218 ? 26.400 -0.979 -1.135 1.00 47.25 218 SER A C 1
ATOM 1713 O O . SER A 1 218 ? 27.084 0.007 -1.421 1.00 47.25 218 SER A O 1
ATOM 1715 N N . LEU A 1 219 ? 26.915 -2.076 -0.564 1.00 39.56 219 LEU A N 1
ATOM 1716 C CA . LEU A 1 219 ? 28.343 -2.349 -0.321 1.00 39.56 219 LEU A CA 1
ATOM 1717 C C . LEU A 1 219 ? 28.811 -3.544 -1.160 1.00 39.56 219 LEU A C 1
ATOM 1719 O O . LEU A 1 219 ? 29.981 -3.505 -1.600 1.00 39.56 219 LEU A O 1
#

Nearest PDB structures (foldseek):
  3zx6-assembly1_A  TM=4.450E-01  e=2.921E+00  Archaeoglobus fulgidus DSM 4304
  3g67-assembly1_B  TM=4.677E-01  e=4.531E+00  Thermotoga maritima
  9cpb-assembly1_6M  TM=3.689E-01  e=5.469E+00  Bos taurus

Solvent-accessible surface area (backbone atoms only — not comparable to full-atom values): 12314 Å² total; per-residue (Å²): 137,56,79,66,58,56,51,53,54,49,53,52,52,51,58,67,70,66,62,83,82,80,76,82,84,79,87,86,82,83,86,76,89,77,93,79,89,85,84,86,76,61,64,68,54,51,48,54,49,48,53,52,50,50,53,50,48,51,53,47,61,73,63,49,57,60,70,59,53,52,49,51,51,50,51,52,49,51,51,51,50,53,51,52,52,51,53,51,52,50,52,51,51,52,51,52,50,52,52,52,52,48,55,52,48,53,52,51,51,49,53,50,49,53,50,51,51,54,50,51,56,50,50,52,52,50,52,52,51,52,53,52,52,52,51,51,37,52,53,30,48,50,48,28,53,53,29,48,51,51,37,50,54,38,54,49,51,52,50,54,30,57,75,72,69,48,89,52,69,67,58,52,53,51,37,53,51,36,46,52,50,24,55,52,26,46,53,49,31,53,52,41,50,51,51,50,52,53,52,53,51,51,51,52,52,50,54,52,51,54,58,54,54,60,58,62,80,73,112

Foldseek 3Di:
DDPVVVVVVVVVVVVVVPDPPPDDDDDDDDDDDDDDDDDDDDPVVVVVVVVVVVVVVVVVVVPPVVVVVVVVVVVVVVVVVVVVVVVVVVVVVVVVVVVVVVVVVVVVVVVVVVVVVVVVVVVVVLVVVLVVLVVQLVVLVVQLVVLVVQLVVLVVVVVVCVVVVHDDPVSVVSNVVSVVSNVVSVVSNVVSVVVSVVSVVVVVVVVVVVVVVVVVVVD

Secondary structure (DSSP, 8-state):
--HHHHHHHHHHHHHHHT-----------------------HHHHHHHHHHHHHHHHHHHHHH--HHHHHHHHHHHHHHHHHHHHHHHHHHHHHHHHHHHHHHHHHHHHHHHHHHHHHHHHHHHHHHHHHHHHHHHHHHHHHHHHHHHHHHHHHHHHHHHHHHTT---HHHHHHHHHHHHHHHHHHHHHHHHHHHHHHHHHHHHHHHHHHHHHHHHTT-

Sequence (219 aa):
MGVIERFILFKVIYNLAMRPANRHGVADFDLDKNGDGYPMPQIDVTERRITTALDRIRKSIEREPVPQMANAVAHELESKVSQLQSNLQEANAELAEEQSTNAQLEQRVRRLRERQQGFLTKLEADIGKQQSAMRKLDEDLQKLRLANEQLRQSNHALRTANETGVADAELINKAMMEEIVSLHAARSADQAEAQVVITSLNVLLQKTASNGAGFEESL

Mean predicted aligned error: 18.46 Å

Radius of gyration: 58.09 Å; Cα contacts (8 Å, |Δi|>4): 43; chains: 1; bounding box: 84×39×176 Å

pLDDT: mean 80.29, std 17.39, range [33.94, 96.94]